Protein AF-A0A5U6ZU43-F1 (afdb_monomer)

InterPro domains:
  IPR059893 Type IV pilus biogenesis protein TfpB [PF27470] (1-179)

pLDDT: mean 73.2, std 11.66, range [44.5, 88.94]

Structure (mmCIF, N/CA/C/O backbone):
data_AF-A0A5U6ZU43-F1
#
_entry.id   AF-A0A5U6ZU43-F1
#
loop_
_atom_site.group_PDB
_atom_site.id
_atom_site.type_symbol
_atom_site.label_atom_id
_atom_site.label_alt_id
_atom_site.label_comp_id
_atom_site.label_asym_id
_atom_site.label_entity_id
_atom_site.label_seq_id
_atom_site.pdbx_PDB_ins_code
_atom_site.Cartn_x
_atom_site.Cartn_y
_atom_site.Cartn_z
_atom_site.occupancy
_atom_site.B_iso_or_equiv
_atom_site.auth_seq_id
_atom_site.auth_comp_id
_atom_site.auth_asym_id
_atom_site.auth_atom_id
_atom_site.pdbx_PDB_model_num
ATOM 1 N N . MET A 1 1 ? -0.401 1.307 31.076 1.00 47.69 1 MET A N 1
ATOM 2 C CA . MET A 1 1 ? 0.388 1.059 29.849 1.00 47.69 1 MET A CA 1
ATOM 3 C C . MET A 1 1 ? 1.679 1.829 30.049 1.00 47.69 1 MET A C 1
ATOM 5 O O . MET A 1 1 ? 1.571 3.022 30.278 1.00 47.69 1 MET A O 1
ATOM 9 N N . SER A 1 2 ? 2.833 1.167 30.152 1.00 51.62 2 SER A N 1
ATOM 10 C CA . SER A 1 2 ? 4.112 1.859 30.380 1.00 51.62 2 SER A CA 1
ATOM 11 C C . SER A 1 2 ? 4.609 2.470 29.072 1.00 51.62 2 SER A C 1
ATOM 13 O O . SER A 1 2 ? 4.453 1.846 28.019 1.00 51.62 2 SER A O 1
ATOM 15 N N . ASP A 1 3 ? 5.198 3.662 29.118 1.00 55.62 3 ASP A N 1
ATOM 16 C CA . ASP A 1 3 ? 5.677 4.373 27.923 1.00 55.62 3 ASP A CA 1
ATOM 17 C C . ASP A 1 3 ? 6.668 3.529 27.098 1.00 55.62 3 ASP A C 1
ATOM 19 O O . ASP A 1 3 ? 6.596 3.500 25.868 1.00 55.62 3 ASP A O 1
ATOM 23 N N . ASP A 1 4 ? 7.469 2.695 27.766 1.00 56.72 4 ASP A N 1
ATOM 24 C CA . ASP A 1 4 ? 8.381 1.730 27.137 1.00 56.72 4 ASP A CA 1
ATOM 25 C C . ASP A 1 4 ? 7.670 0.722 26.220 1.00 56.72 4 ASP A C 1
ATOM 27 O O . ASP A 1 4 ? 8.201 0.318 25.183 1.00 56.72 4 ASP A O 1
ATOM 31 N N . SER A 1 5 ? 6.443 0.314 26.565 1.00 57.34 5 SER A N 1
ATOM 32 C CA . SER A 1 5 ? 5.652 -0.616 25.746 1.00 57.34 5 SER A CA 1
ATOM 33 C C . SER A 1 5 ? 5.109 0.042 24.475 1.00 57.34 5 SER A C 1
ATOM 35 O O . SER A 1 5 ? 4.992 -0.616 23.441 1.00 57.34 5 SER A O 1
ATOM 37 N N . ILE A 1 6 ? 4.828 1.348 24.526 1.00 53.88 6 ILE A N 1
ATOM 38 C CA . ILE A 1 6 ? 4.372 2.131 23.373 1.00 53.88 6 ILE A CA 1
ATOM 39 C C . ILE A 1 6 ? 5.546 2.364 22.418 1.00 53.88 6 ILE A C 1
ATOM 41 O O . ILE A 1 6 ? 5.401 2.139 21.217 1.00 53.88 6 ILE A O 1
ATOM 45 N N . ILE A 1 7 ? 6.718 2.726 22.951 1.00 55.06 7 ILE A N 1
ATOM 46 C CA . ILE A 1 7 ? 7.938 2.964 22.165 1.00 55.06 7 ILE A CA 1
ATOM 47 C C . ILE A 1 7 ? 8.445 1.670 21.507 1.00 55.06 7 ILE A C 1
ATOM 49 O O . ILE A 1 7 ? 8.863 1.671 20.349 1.00 55.06 7 ILE A O 1
ATOM 53 N N . LYS A 1 8 ? 8.371 0.532 22.206 1.00 56.81 8 LYS A N 1
ATOM 54 C CA . LYS A 1 8 ? 8.742 -0.774 21.639 1.00 56.81 8 LYS A CA 1
ATOM 55 C C . LYS A 1 8 ? 7.804 -1.214 20.508 1.00 56.81 8 LYS A C 1
ATOM 57 O O . LYS A 1 8 ? 8.251 -1.809 19.531 1.00 56.81 8 LYS A O 1
ATOM 62 N N . ASN A 1 9 ? 6.512 -0.910 20.618 1.00 65.88 9 ASN A N 1
ATOM 63 C CA . ASN A 1 9 ? 5.545 -1.237 19.572 1.00 65.88 9 ASN A CA 1
ATOM 64 C C . ASN A 1 9 ? 5.666 -0.303 18.358 1.00 65.88 9 ASN A C 1
ATOM 66 O O . ASN A 1 9 ? 5.513 -0.762 17.227 1.00 65.88 9 ASN A O 1
ATOM 70 N N . SER A 1 10 ? 5.975 0.982 18.563 1.00 62.72 10 SER A N 1
ATOM 71 C CA . SER A 1 10 ? 6.189 1.926 17.461 1.00 62.72 10 SER A CA 1
ATOM 72 C C . SER A 1 10 ? 7.480 1.640 16.689 1.00 62.72 10 SER A C 1
ATOM 74 O O . SER A 1 10 ? 7.472 1.705 15.461 1.00 62.72 10 SER A O 1
ATOM 76 N N . SER A 1 11 ? 8.562 1.245 17.367 1.00 67.56 11 SER A N 1
ATOM 77 C CA . SER A 1 11 ? 9.813 0.854 16.703 1.00 67.56 11 SER A CA 1
ATOM 78 C C . SER A 1 11 ? 9.672 -0.443 15.903 1.00 67.56 11 SER A C 1
ATOM 80 O O . SER A 1 11 ? 10.141 -0.515 14.768 1.00 67.56 11 SER A O 1
ATOM 82 N N . MET A 1 12 ? 8.955 -1.440 16.435 1.00 74.75 12 MET A N 1
ATOM 83 C CA . MET A 1 12 ? 8.651 -2.681 15.715 1.00 74.75 12 MET A CA 1
ATOM 84 C C . MET A 1 12 ? 7.800 -2.424 14.461 1.00 74.75 12 MET A C 1
ATOM 86 O O . MET A 1 12 ? 8.063 -3.009 13.410 1.00 74.75 12 MET A O 1
ATOM 90 N N . LEU A 1 13 ? 6.816 -1.522 14.546 1.00 72.81 13 LEU A N 1
ATOM 91 C CA . LEU A 1 13 ? 6.002 -1.110 13.400 1.00 72.81 13 LEU A CA 1
ATOM 92 C C . LEU A 1 13 ? 6.846 -0.396 12.333 1.00 72.81 13 LEU A C 1
ATOM 94 O O . LEU A 1 13 ? 6.693 -0.674 11.147 1.00 72.81 13 LEU A O 1
ATOM 98 N N . LEU A 1 14 ? 7.749 0.498 12.744 1.00 74.06 14 LEU A N 1
ATOM 99 C CA . LEU A 1 14 ? 8.619 1.226 11.821 1.00 74.06 14 LEU A CA 1
ATOM 100 C C . LEU A 1 14 ? 9.588 0.280 11.098 1.00 74.06 14 LEU A C 1
ATOM 102 O O . LEU A 1 14 ? 9.735 0.368 9.881 1.00 74.06 14 LEU A O 1
ATOM 106 N N . ALA A 1 15 ? 10.194 -0.661 11.828 1.00 79.06 15 ALA A N 1
ATOM 107 C CA . ALA A 1 15 ? 11.057 -1.691 11.252 1.00 79.06 15 ALA A CA 1
ATOM 108 C C . ALA A 1 15 ? 10.293 -2.585 10.264 1.00 79.06 15 ALA A C 1
ATOM 110 O O . ALA A 1 15 ? 10.807 -2.914 9.197 1.00 79.06 15 ALA A O 1
ATOM 111 N N . TYR A 1 16 ? 9.046 -2.930 10.587 1.00 81.50 16 TYR A N 1
ATOM 112 C CA . TYR A 1 16 ? 8.184 -3.682 9.686 1.00 81.50 16 TYR A CA 1
ATOM 113 C C . TYR A 1 16 ? 7.828 -2.910 8.415 1.00 81.50 16 TYR A C 1
ATOM 115 O O . TYR A 1 16 ? 7.967 -3.455 7.327 1.00 81.50 16 TYR A O 1
ATOM 123 N N . LEU A 1 17 ? 7.391 -1.652 8.534 1.00 78.00 17 LEU A N 1
ATOM 124 C CA . LEU A 1 17 ? 7.064 -0.815 7.376 1.00 78.00 17 LEU A CA 1
ATOM 125 C C . LEU A 1 17 ? 8.295 -0.597 6.489 1.00 78.00 17 LEU A C 1
ATOM 127 O O . LEU A 1 17 ? 8.183 -0.656 5.267 1.00 78.00 17 LEU A O 1
ATOM 131 N N . GLY A 1 18 ? 9.470 -0.415 7.101 1.00 77.94 18 GLY A N 1
ATOM 132 C CA . GLY A 1 18 ? 10.747 -0.353 6.396 1.00 77.94 18 GLY A CA 1
ATOM 133 C C . GLY A 1 18 ? 11.051 -1.644 5.637 1.00 77.94 18 GLY A C 1
ATOM 134 O O . GLY A 1 18 ? 11.316 -1.592 4.441 1.00 77.94 18 GLY A O 1
ATOM 135 N N . GLY A 1 19 ? 10.951 -2.805 6.293 1.00 78.44 19 GLY A N 1
ATOM 136 C CA . GLY A 1 19 ? 11.179 -4.108 5.661 1.00 78.44 19 GLY A CA 1
ATOM 137 C C . GLY A 1 19 ? 10.174 -4.431 4.552 1.00 78.44 19 GLY A C 1
ATOM 138 O O . GLY A 1 19 ? 10.560 -4.952 3.508 1.00 78.44 19 GLY A O 1
ATOM 139 N N . LEU A 1 20 ? 8.904 -4.071 4.744 1.00 81.56 20 LEU A N 1
ATOM 140 C CA . LEU A 1 20 ? 7.849 -4.248 3.750 1.00 81.56 20 LEU A CA 1
ATOM 141 C C . LEU A 1 20 ? 8.086 -3.353 2.528 1.00 81.56 20 LEU A C 1
ATOM 143 O O . LEU A 1 20 ? 8.006 -3.839 1.407 1.00 81.56 20 LEU A O 1
ATOM 147 N N . GLY A 1 21 ? 8.422 -2.076 2.732 1.00 78.31 21 GLY A N 1
ATOM 148 C CA . GLY A 1 21 ? 8.680 -1.132 1.641 1.00 78.31 21 GLY A CA 1
ATOM 149 C C . GLY A 1 21 ? 9.974 -1.414 0.875 1.00 78.31 21 GLY A C 1
ATOM 150 O O . GLY A 1 21 ? 10.007 -1.315 -0.348 1.00 78.31 21 GLY A O 1
ATOM 151 N N . TRP A 1 22 ? 11.050 -1.790 1.570 1.00 81.38 22 TRP A N 1
ATOM 152 C CA . TRP A 1 22 ? 12.286 -2.199 0.900 1.00 81.38 22 TRP A CA 1
ATOM 153 C C . TRP A 1 22 ? 12.103 -3.509 0.150 1.00 81.38 22 TRP A C 1
ATOM 155 O O . TRP A 1 22 ? 12.457 -3.596 -1.022 1.00 81.38 22 TRP A O 1
ATOM 165 N N . GLY A 1 23 ? 11.533 -4.522 0.799 1.00 82.44 23 GLY A N 1
ATOM 166 C CA . GLY A 1 23 ? 11.339 -5.810 0.155 1.00 82.44 23 GLY A CA 1
ATOM 167 C C . GLY A 1 23 ? 10.418 -5.710 -1.057 1.00 82.44 23 GLY A C 1
ATOM 168 O O . GLY A 1 23 ? 10.767 -6.239 -2.104 1.00 82.44 23 GLY A O 1
ATOM 169 N N . SER A 1 24 ? 9.321 -4.951 -0.994 1.00 81.69 24 SER A N 1
ATOM 170 C CA . SER A 1 24 ? 8.444 -4.758 -2.157 1.00 81.69 24 SER A CA 1
ATOM 171 C C . SER A 1 24 ? 9.184 -4.132 -3.348 1.00 81.69 24 SER A C 1
ATOM 173 O O . SER A 1 24 ? 9.054 -4.619 -4.470 1.00 81.69 24 SER A O 1
ATOM 175 N N . ALA A 1 25 ? 10.046 -3.136 -3.117 1.00 79.81 25 ALA A N 1
ATOM 176 C CA . ALA A 1 25 ? 10.875 -2.542 -4.169 1.00 79.81 25 ALA A CA 1
ATOM 177 C C . ALA A 1 25 ? 11.868 -3.548 -4.785 1.00 79.81 25 ALA A C 1
ATOM 179 O O . ALA A 1 25 ? 12.028 -3.590 -6.006 1.00 79.81 25 ALA A O 1
ATOM 180 N N . TYR A 1 26 ? 12.499 -4.393 -3.962 1.00 82.12 26 TYR A N 1
ATOM 181 C CA . TYR A 1 26 ? 13.391 -5.453 -4.444 1.00 82.12 26 TYR A CA 1
ATOM 182 C C . TYR A 1 26 ? 12.645 -6.512 -5.259 1.00 82.12 26 TYR A C 1
ATOM 184 O O . TYR A 1 26 ? 13.101 -6.881 -6.338 1.00 82.12 26 TYR A O 1
ATOM 192 N N . PHE A 1 27 ? 11.487 -6.971 -4.781 1.00 82.81 27 PHE A N 1
ATOM 193 C CA . PHE A 1 27 ? 10.667 -7.948 -5.496 1.00 82.81 27 PHE A CA 1
ATOM 194 C C . PHE A 1 27 ? 10.126 -7.383 -6.815 1.00 82.81 27 PHE A C 1
ATOM 196 O O . PHE A 1 27 ? 10.102 -8.110 -7.805 1.00 82.81 27 PHE A O 1
ATOM 203 N N . TYR A 1 28 ? 9.781 -6.092 -6.874 1.00 81.31 28 TYR A N 1
ATOM 204 C CA . TYR A 1 28 ? 9.473 -5.413 -8.137 1.00 81.31 28 TYR A CA 1
ATOM 205 C C . TYR A 1 28 ? 10.660 -5.459 -9.105 1.00 81.31 28 TYR A C 1
ATOM 207 O O . TYR A 1 28 ? 10.512 -5.930 -10.230 1.00 81.31 28 TYR A O 1
ATOM 215 N N . GLY A 1 29 ? 11.856 -5.064 -8.654 1.00 77.25 29 GLY A N 1
ATOM 216 C CA . GLY A 1 29 ? 13.073 -5.130 -9.470 1.00 77.25 29 GLY A CA 1
ATOM 217 C C . GLY A 1 29 ? 13.408 -6.549 -9.946 1.00 77.25 29 GLY A C 1
ATOM 218 O O . GLY A 1 29 ? 13.836 -6.735 -11.084 1.00 77.25 29 GLY A O 1
ATOM 219 N N . TRP A 1 30 ? 13.157 -7.567 -9.117 1.00 82.12 30 TRP A N 1
ATOM 220 C CA . TRP A 1 30 ? 13.272 -8.976 -9.508 1.00 82.12 30 TRP A CA 1
ATOM 221 C C . TRP A 1 30 ? 12.241 -9.387 -10.557 1.00 82.12 30 TRP A C 1
ATOM 223 O O . TRP A 1 30 ? 12.587 -10.144 -11.460 1.00 82.12 30 TRP A O 1
ATOM 233 N N . GLY A 1 31 ? 11.012 -8.874 -10.483 1.00 82.31 31 GLY A N 1
ATOM 234 C CA . GLY A 1 31 ? 9.997 -9.088 -11.514 1.00 82.31 31 GLY A CA 1
ATOM 235 C C . GLY A 1 31 ? 10.419 -8.505 -12.866 1.00 82.31 31 GLY A C 1
ATOM 236 O O . GLY A 1 31 ? 10.395 -9.205 -13.876 1.00 82.31 31 GLY A O 1
ATOM 237 N N . VAL A 1 32 ? 10.911 -7.263 -12.864 1.00 76.38 32 VAL A N 1
ATOM 238 C CA . VAL A 1 32 ? 11.428 -6.574 -14.064 1.00 76.38 32 VAL A CA 1
ATOM 239 C C . VAL A 1 32 ? 12.636 -7.314 -14.656 1.00 76.38 32 VAL A C 1
ATOM 241 O O . VAL A 1 32 ? 12.733 -7.523 -15.86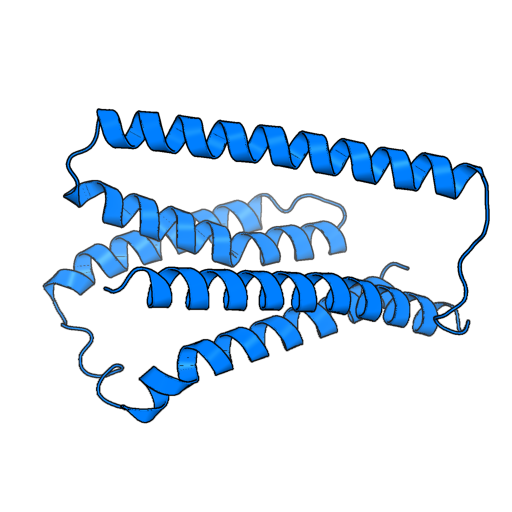5 1.00 76.38 32 VAL A O 1
ATOM 244 N N . SER A 1 33 ? 13.555 -7.755 -13.794 1.00 80.19 33 SER A N 1
ATOM 245 C CA . SER A 1 33 ? 14.726 -8.560 -14.160 1.00 80.19 33 SER A CA 1
ATOM 246 C C . SER A 1 33 ? 14.330 -9.900 -14.787 1.00 80.19 33 SER A C 1
ATOM 248 O O . SER A 1 33 ? 14.884 -10.276 -15.821 1.00 80.19 33 SER A O 1
ATOM 250 N N . ALA A 1 34 ? 13.340 -10.590 -14.213 1.00 82.50 34 ALA A N 1
ATOM 251 C CA . ALA A 1 34 ? 12.802 -11.831 -14.758 1.00 82.50 34 ALA A CA 1
ATOM 252 C C . ALA A 1 34 ? 12.131 -11.626 -16.125 1.00 82.50 34 ALA A C 1
ATOM 254 O O . ALA A 1 34 ? 12.258 -12.490 -16.990 1.00 82.50 34 ALA A O 1
ATOM 255 N N . TYR A 1 35 ? 11.467 -10.485 -16.340 1.00 81.50 35 TYR A N 1
ATOM 256 C CA . TYR A 1 35 ? 10.858 -10.146 -17.626 1.00 81.50 35 TYR A CA 1
ATOM 257 C C . TYR A 1 35 ? 11.898 -9.894 -18.726 1.00 81.50 35 TYR A C 1
ATOM 259 O O . TYR A 1 35 ? 11.815 -10.482 -19.802 1.00 81.50 35 TYR A O 1
ATOM 267 N N . TYR A 1 36 ? 12.893 -9.037 -18.472 1.00 79.38 36 TYR A N 1
ATOM 268 C CA . TYR A 1 36 ? 13.888 -8.672 -19.490 1.00 79.38 36 TYR A CA 1
ATOM 269 C C . TYR A 1 36 ? 15.051 -9.670 -19.625 1.00 79.38 36 TYR A C 1
ATOM 271 O O . TYR A 1 36 ? 15.842 -9.560 -20.559 1.00 79.38 36 TYR A O 1
ATOM 279 N N . GLY A 1 37 ? 15.191 -10.628 -18.703 1.00 81.12 37 GLY A N 1
ATOM 280 C CA . GLY A 1 37 ? 16.274 -11.618 -18.709 1.00 81.12 37 GLY A CA 1
ATOM 281 C C . GLY A 1 37 ? 17.650 -11.061 -18.316 1.00 81.12 37 GLY A C 1
ATOM 282 O O . GLY A 1 37 ? 18.659 -11.751 -18.468 1.00 81.12 37 GLY A O 1
ATOM 283 N N . PHE A 1 38 ? 17.712 -9.828 -17.802 1.00 80.06 38 PHE A N 1
ATOM 284 C CA . PHE A 1 38 ? 18.941 -9.231 -17.274 1.00 80.06 38 PHE A CA 1
ATOM 285 C C . PHE A 1 38 ? 19.098 -9.521 -15.781 1.00 80.06 38 PHE A C 1
ATOM 287 O O . PHE A 1 38 ? 18.093 -9.617 -15.078 1.00 80.06 38 PHE A O 1
ATOM 294 N N . PRO A 1 39 ? 20.329 -9.604 -15.250 1.00 74.31 39 PRO A N 1
ATOM 295 C CA . PRO A 1 39 ? 20.543 -9.734 -13.815 1.00 74.31 39 PRO A CA 1
ATOM 296 C C . PRO A 1 39 ? 19.965 -8.555 -13.024 1.00 74.31 39 PRO A C 1
ATOM 298 O O . PRO A 1 39 ? 20.086 -7.402 -13.433 1.00 74.31 39 PRO A O 1
ATOM 301 N N . TRP A 1 40 ? 19.396 -8.831 -11.851 1.00 65.19 40 TRP A N 1
ATOM 302 C CA . TRP A 1 40 ? 18.663 -7.845 -11.046 1.00 65.19 40 TRP A CA 1
ATOM 303 C C . TRP A 1 40 ? 19.494 -6.661 -10.527 1.00 65.19 40 TRP A C 1
ATOM 305 O O . TRP A 1 40 ? 18.931 -5.658 -10.100 1.00 65.19 40 TRP A O 1
ATOM 315 N N . TRP A 1 41 ? 20.826 -6.764 -10.551 1.00 66.00 41 TRP A N 1
ATOM 316 C CA . TRP A 1 41 ? 21.740 -5.678 -10.178 1.00 66.00 41 TRP A CA 1
ATOM 317 C C . TRP A 1 41 ? 22.002 -4.682 -11.318 1.00 66.00 41 TRP A C 1
ATOM 319 O O . TRP A 1 41 ? 22.798 -3.756 -11.154 1.00 66.00 41 TRP A O 1
ATOM 329 N N . TYR A 1 42 ? 21.387 -4.873 -12.487 1.00 63.91 42 TYR A N 1
ATOM 330 C CA . TYR A 1 42 ? 21.547 -3.973 -13.620 1.00 63.91 42 TYR A CA 1
ATOM 331 C C . TYR A 1 42 ? 20.707 -2.704 -13.422 1.00 63.91 42 TYR A C 1
ATOM 333 O O . TYR A 1 42 ? 19.479 -2.744 -13.431 1.00 63.91 42 TYR A O 1
ATOM 341 N N . VAL A 1 43 ? 21.376 -1.563 -13.252 1.00 60.94 43 VAL A N 1
ATOM 342 C CA . VAL A 1 43 ? 20.742 -0.244 -13.123 1.00 60.94 43 VAL A CA 1
ATOM 343 C C . VAL A 1 43 ? 21.019 0.544 -14.400 1.00 60.94 43 VAL A C 1
ATOM 345 O O . VAL A 1 43 ? 22.177 0.766 -14.750 1.00 60.94 43 VAL A O 1
ATOM 348 N N . GLY A 1 44 ? 19.970 0.974 -15.104 1.00 59.84 44 GLY A N 1
ATOM 349 C CA . GLY A 1 44 ? 20.107 1.828 -16.285 1.00 59.84 44 GLY A CA 1
ATOM 350 C C . GLY A 1 44 ? 20.661 3.203 -15.906 1.00 59.84 44 GLY A C 1
ATOM 351 O O . GLY A 1 44 ? 19.953 4.023 -15.320 1.00 59.84 44 GLY A O 1
ATOM 352 N N . VAL A 1 45 ? 21.928 3.466 -16.231 1.00 55.56 45 VAL A N 1
ATOM 353 C CA . VAL A 1 45 ? 22.593 4.736 -15.914 1.00 55.56 45 VAL A CA 1
ATOM 354 C C . VAL A 1 45 ? 22.342 5.737 -17.043 1.00 55.56 45 VAL A C 1
ATOM 356 O O . VAL A 1 45 ? 22.930 5.633 -18.115 1.00 55.56 45 VAL A O 1
ATOM 359 N N . GLY A 1 46 ? 21.462 6.709 -16.793 1.00 60.72 46 GLY A N 1
ATOM 360 C CA . GLY A 1 46 ? 21.179 7.834 -17.687 1.00 60.72 46 GLY A CA 1
ATOM 361 C C . GLY A 1 46 ? 20.965 9.121 -16.876 1.00 60.72 46 GLY A C 1
ATOM 362 O O . GLY A 1 46 ? 20.300 9.069 -15.837 1.00 60.72 46 GLY A O 1
ATOM 363 N N . PRO A 1 47 ? 21.538 10.274 -17.271 1.00 57.88 47 PRO A N 1
ATOM 364 C CA . PRO A 1 47 ? 21.375 11.537 -16.539 1.00 57.88 47 PRO A CA 1
ATOM 365 C C . PRO A 1 47 ? 19.908 12.009 -16.468 1.00 57.88 47 PRO A C 1
ATOM 367 O O . PRO A 1 47 ? 19.498 12.644 -15.496 1.00 57.88 47 PRO A O 1
ATOM 370 N N . ASP A 1 48 ? 19.097 11.632 -17.453 1.00 64.62 48 ASP A N 1
ATOM 371 C CA . ASP A 1 48 ? 17.645 11.807 -17.510 1.00 64.62 48 ASP A CA 1
ATOM 372 C C . ASP A 1 48 ? 16.896 10.982 -16.445 1.00 64.62 48 ASP A C 1
ATOM 374 O O . ASP A 1 48 ? 15.946 11.476 -15.829 1.00 64.62 48 ASP A O 1
ATOM 378 N N . ASN A 1 49 ? 17.366 9.767 -16.147 1.00 66.38 49 ASN A N 1
ATOM 379 C CA . ASN A 1 49 ? 16.796 8.920 -15.094 1.00 66.38 49 ASN A CA 1
ATOM 380 C C . ASN A 1 49 ? 17.069 9.476 -13.686 1.00 66.38 49 ASN A C 1
ATOM 382 O O . ASN A 1 49 ? 16.219 9.361 -12.797 1.00 66.38 49 ASN A O 1
ATOM 386 N N . ILE A 1 50 ? 18.215 10.135 -13.477 1.00 68.62 50 ILE A N 1
ATOM 387 C CA . ILE A 1 50 ? 18.566 10.770 -12.193 1.00 68.62 50 ILE A CA 1
ATOM 388 C C . ILE A 1 50 ? 17.640 11.960 -11.912 1.00 68.62 50 ILE A C 1
ATOM 390 O O . ILE A 1 50 ? 17.071 12.067 -10.827 1.00 68.62 50 ILE A O 1
ATOM 394 N N . ALA A 1 51 ? 17.427 12.833 -12.899 1.00 69.56 51 ALA A N 1
ATOM 395 C CA . ALA A 1 51 ? 16.523 13.972 -12.744 1.00 69.56 51 ALA A CA 1
ATOM 396 C C . ALA A 1 51 ? 15.066 13.533 -12.502 1.00 69.56 51 ALA A C 1
ATOM 398 O O . ALA A 1 51 ? 14.386 14.087 -11.636 1.00 69.56 51 ALA A O 1
ATOM 399 N N . ARG A 1 52 ? 14.592 12.503 -13.221 1.00 71.00 52 ARG A N 1
ATOM 400 C CA . ARG A 1 52 ? 13.226 11.972 -13.078 1.00 71.00 52 ARG A CA 1
ATOM 401 C C . ARG A 1 52 ? 12.995 11.324 -11.709 1.00 71.00 52 ARG A C 1
ATOM 403 O O . ARG A 1 52 ? 11.993 11.608 -11.058 1.00 71.00 52 ARG A O 1
ATOM 410 N N . SER A 1 53 ? 13.929 10.493 -11.248 1.00 72.06 53 SER A N 1
ATOM 411 C CA . SER A 1 53 ? 13.855 9.853 -9.925 1.00 72.06 53 SER A CA 1
ATOM 412 C C . SER A 1 53 ? 13.911 10.866 -8.779 1.00 72.06 53 SER A C 1
ATOM 414 O O . SER A 1 53 ? 13.128 10.761 -7.834 1.00 72.06 53 SER A O 1
ATOM 416 N N . LEU A 1 54 ? 14.755 11.898 -8.891 1.00 75.94 54 LEU A N 1
ATOM 417 C CA . LEU A 1 54 ? 14.804 12.992 -7.922 1.00 75.94 54 LEU A CA 1
ATOM 418 C C . LEU A 1 54 ? 13.481 13.768 -7.877 1.00 75.94 54 LEU A C 1
ATOM 420 O O . LEU A 1 54 ? 12.975 14.058 -6.793 1.00 75.94 54 LEU A O 1
ATOM 424 N N . PHE A 1 55 ? 12.894 14.064 -9.040 1.00 76.25 55 PHE A N 1
ATOM 425 C CA . PHE A 1 55 ? 11.595 14.728 -9.117 1.00 76.25 55 PHE A CA 1
ATOM 426 C C . PHE A 1 55 ? 10.501 13.900 -8.430 1.00 76.25 55 PHE A C 1
ATOM 428 O O . PHE A 1 55 ? 9.789 14.427 -7.577 1.00 76.25 55 PHE A O 1
ATOM 435 N N . HIS A 1 56 ? 10.428 12.592 -8.706 1.00 77.62 56 HIS A N 1
ATOM 436 C CA . HIS A 1 56 ? 9.485 11.699 -8.029 1.00 77.62 56 HIS A CA 1
ATOM 437 C C . HIS A 1 56 ? 9.686 11.672 -6.510 1.00 77.62 56 HIS A C 1
ATOM 439 O O . HIS A 1 56 ? 8.705 11.743 -5.769 1.00 77.62 56 HIS A O 1
ATOM 445 N N . ALA A 1 57 ? 10.932 11.625 -6.031 1.00 75.12 57 ALA A N 1
ATOM 446 C CA . ALA A 1 57 ? 11.227 11.639 -4.600 1.00 75.12 57 ALA A CA 1
ATOM 447 C C . ALA A 1 57 ? 10.756 12.940 -3.926 1.00 75.12 57 ALA A C 1
ATOM 449 O O . ALA A 1 57 ? 10.101 12.896 -2.884 1.00 75.12 57 ALA A O 1
ATOM 450 N N . ILE A 1 58 ? 11.033 14.096 -4.539 1.00 81.38 58 ILE A N 1
ATOM 451 C CA . ILE A 1 58 ? 10.613 15.404 -4.016 1.00 81.38 58 ILE A CA 1
ATOM 452 C C . ILE A 1 58 ? 9.086 15.526 -4.022 1.00 81.38 58 ILE A C 1
ATOM 454 O O . ILE A 1 58 ? 8.504 15.943 -3.019 1.00 81.38 58 ILE A O 1
ATOM 458 N N . SER A 1 59 ? 8.421 15.129 -5.112 1.00 78.06 59 SER A N 1
ATOM 459 C CA . SER A 1 59 ? 6.957 15.138 -5.193 1.00 78.06 59 SER A CA 1
ATOM 460 C C . SER A 1 59 ? 6.323 14.251 -4.120 1.00 78.06 59 SER A C 1
ATOM 462 O O . SER A 1 59 ? 5.386 14.685 -3.453 1.00 78.06 59 SER A O 1
ATOM 464 N N . LEU A 1 60 ? 6.855 13.044 -3.896 1.00 78.19 60 LEU A N 1
ATOM 465 C CA . LEU A 1 60 ? 6.368 12.146 -2.846 1.00 78.19 60 LEU A CA 1
ATOM 466 C C . LEU A 1 60 ? 6.548 12.743 -1.448 1.00 78.19 60 LEU A C 1
ATOM 468 O O . LEU A 1 60 ? 5.621 12.680 -0.642 1.00 78.19 60 LEU A O 1
ATOM 472 N N . MET A 1 61 ? 7.689 13.379 -1.162 1.00 77.62 61 MET A N 1
ATOM 473 C CA . MET A 1 61 ? 7.884 14.046 0.130 1.00 77.62 61 MET A CA 1
ATOM 474 C C . MET A 1 61 ? 6.923 15.215 0.332 1.00 77.62 61 MET A C 1
ATOM 476 O O . MET A 1 61 ? 6.364 15.358 1.419 1.00 77.62 61 MET A O 1
ATOM 480 N N . ALA A 1 62 ? 6.665 16.010 -0.708 1.00 83.38 62 ALA A N 1
ATOM 481 C CA . ALA A 1 62 ? 5.681 17.086 -0.638 1.00 83.38 62 ALA A CA 1
ATOM 482 C C . ALA A 1 62 ? 4.270 16.544 -0.352 1.00 83.38 62 ALA A C 1
ATOM 484 O O . ALA A 1 62 ? 3.581 17.055 0.533 1.00 83.38 62 ALA A O 1
ATOM 485 N N . ILE A 1 63 ? 3.865 15.467 -1.036 1.00 84.88 63 ILE A N 1
ATOM 486 C CA . ILE A 1 63 ? 2.577 14.800 -0.803 1.00 84.88 63 ILE A CA 1
ATOM 487 C C . ILE A 1 63 ? 2.489 14.285 0.637 1.00 84.88 63 ILE A C 1
ATOM 489 O O . ILE A 1 63 ? 1.475 14.515 1.295 1.00 84.88 63 ILE A O 1
ATOM 493 N N . PHE A 1 64 ? 3.540 13.643 1.158 1.00 76.75 64 PHE A N 1
ATOM 494 C CA . PHE A 1 64 ? 3.546 13.156 2.538 1.00 76.75 64 PHE A CA 1
ATOM 495 C C . PHE A 1 64 ? 3.409 14.282 3.560 1.00 76.75 64 PHE A C 1
ATOM 497 O O . PHE A 1 64 ? 2.622 14.146 4.495 1.00 76.75 64 PHE A O 1
ATOM 504 N N . ILE A 1 65 ? 4.113 15.402 3.376 1.00 80.81 65 ILE A N 1
ATOM 505 C CA . ILE A 1 65 ? 4.019 16.562 4.274 1.00 80.81 65 ILE A CA 1
ATOM 506 C C . ILE A 1 65 ? 2.597 17.133 4.269 1.00 80.81 65 ILE A C 1
ATOM 508 O O . ILE A 1 65 ? 2.031 17.389 5.333 1.00 80.81 65 ILE A O 1
ATOM 512 N N . ILE A 1 66 ? 1.997 17.291 3.085 1.00 85.88 66 ILE A N 1
ATOM 513 C CA . ILE A 1 66 ? 0.635 17.817 2.943 1.00 85.88 66 ILE A CA 1
ATOM 514 C C . ILE A 1 66 ? -0.377 16.857 3.577 1.00 85.88 66 ILE A C 1
ATOM 516 O O . ILE A 1 66 ? -1.189 17.278 4.399 1.00 85.88 66 ILE A O 1
ATOM 520 N N . ALA A 1 67 ? -0.313 15.566 3.246 1.00 77.50 67 ALA A N 1
ATOM 521 C CA . ALA A 1 67 ? -1.222 14.556 3.781 1.00 77.50 67 ALA A CA 1
ATOM 522 C C . ALA A 1 67 ? -1.110 14.435 5.310 1.00 77.50 67 ALA A C 1
ATOM 524 O O . ALA A 1 67 ? -2.125 14.356 6.004 1.00 77.50 67 ALA A O 1
ATOM 525 N N . TRP A 1 68 ? 0.111 14.485 5.847 1.00 82.12 68 TRP A N 1
ATOM 526 C CA . TRP A 1 68 ? 0.360 14.486 7.286 1.00 82.12 68 TRP A CA 1
ATOM 527 C C . TRP A 1 68 ? -0.214 15.735 7.965 1.00 82.12 68 TRP A C 1
ATOM 529 O O . TRP A 1 68 ? -0.921 15.620 8.970 1.00 82.12 68 TRP A O 1
ATOM 539 N N . GLY A 1 69 ? 0.005 16.919 7.382 1.00 78.56 69 GLY A N 1
ATOM 540 C CA . GLY A 1 69 ? -0.555 18.178 7.873 1.00 78.56 69 GLY A CA 1
ATOM 541 C C . GLY A 1 69 ? -2.087 18.174 7.892 1.00 78.56 69 GLY A C 1
ATOM 542 O O . GLY A 1 69 ? -2.695 18.536 8.900 1.00 78.56 69 GLY A O 1
ATOM 543 N N . VAL A 1 70 ? -2.719 17.685 6.820 1.00 82.81 70 VAL A N 1
ATOM 544 C CA . VAL A 1 70 ? -4.180 17.516 6.739 1.00 82.81 70 VAL A CA 1
ATOM 545 C C . VAL A 1 70 ? -4.678 16.533 7.801 1.00 82.81 70 VAL A C 1
ATOM 547 O O . VAL A 1 70 ? -5.667 16.816 8.476 1.00 82.81 70 VAL A O 1
ATOM 550 N N . GLY A 1 71 ? -3.981 15.412 8.008 1.00 76.88 71 GLY A N 1
ATOM 551 C CA . GLY A 1 71 ? -4.325 14.427 9.035 1.00 76.88 71 GLY A CA 1
ATOM 552 C C . GLY A 1 71 ? -4.309 15.007 10.452 1.00 76.88 71 GLY A C 1
ATOM 553 O O . GLY A 1 71 ? -5.241 14.784 11.227 1.00 76.88 71 GLY A O 1
ATOM 554 N N . ILE A 1 72 ? -3.293 15.811 10.780 1.00 75.69 72 ILE A N 1
ATOM 555 C CA . ILE A 1 72 ? -3.197 16.508 12.071 1.00 75.69 72 ILE A CA 1
ATOM 556 C C . ILE A 1 72 ? -4.318 17.537 12.230 1.00 75.69 72 ILE A C 1
ATOM 558 O O . ILE A 1 72 ? -4.958 17.600 13.282 1.00 75.69 72 ILE A O 1
ATOM 562 N N . LEU A 1 73 ? -4.586 18.324 11.188 1.00 79.88 73 LEU A N 1
ATOM 563 C CA . LEU A 1 73 ? -5.640 19.334 11.216 1.00 79.88 73 LEU A CA 1
ATOM 564 C C . LEU A 1 73 ? -7.020 18.694 11.437 1.00 79.88 73 LEU A C 1
ATOM 566 O O . LEU A 1 73 ? -7.790 19.147 12.286 1.00 79.88 73 LEU A O 1
ATOM 570 N N . LEU A 1 74 ? -7.304 17.592 10.736 1.00 76.00 74 LEU A N 1
ATOM 571 C CA . LEU A 1 74 ? -8.517 16.795 10.924 1.00 76.00 74 LEU A CA 1
ATOM 572 C C . LEU A 1 74 ? -8.613 16.229 12.344 1.00 76.00 74 LEU A C 1
ATOM 574 O O . LEU A 1 74 ? -9.685 16.277 12.949 1.00 76.00 74 LEU A O 1
ATOM 578 N N . PHE A 1 75 ? -7.505 15.742 12.906 1.00 72.25 75 PHE A N 1
ATOM 579 C CA . PHE A 1 75 ? -7.477 15.247 14.280 1.00 72.25 7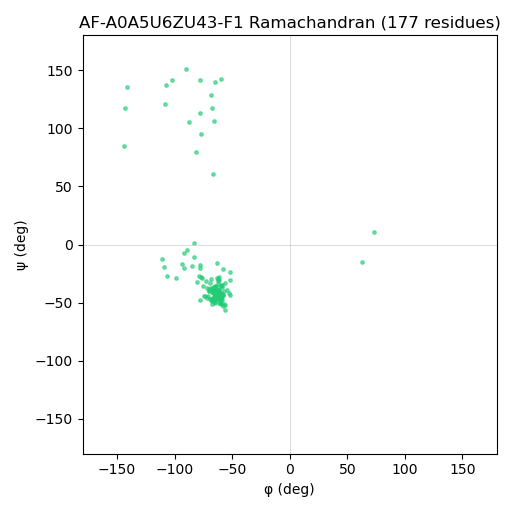5 PHE A CA 1
ATOM 580 C C . PHE A 1 75 ? -7.856 16.339 15.290 1.00 72.25 75 PHE A C 1
ATOM 582 O O . PHE A 1 75 ? -8.690 16.098 16.167 1.00 72.25 75 PHE A O 1
ATOM 589 N N . PHE A 1 76 ? -7.314 17.552 15.149 1.00 74.12 76 PHE A N 1
ATOM 590 C CA . PHE A 1 76 ? -7.671 18.677 16.016 1.00 74.12 76 PHE A CA 1
ATOM 591 C C . PHE A 1 76 ? -9.135 19.110 15.850 1.00 74.12 76 PHE A C 1
ATOM 593 O O . PHE A 1 76 ? -9.828 19.296 16.852 1.00 74.12 76 PHE A O 1
ATOM 600 N N . LEU A 1 77 ? -9.634 19.191 14.611 1.00 72.12 77 LEU A N 1
ATOM 601 C CA . LEU A 1 77 ? -11.028 19.542 14.305 1.00 72.12 77 LEU A CA 1
ATOM 602 C C . LEU A 1 77 ? -12.033 18.554 14.912 1.00 72.12 77 LEU A C 1
ATOM 604 O O . LEU A 1 77 ? -13.027 18.963 15.516 1.00 72.12 77 LEU A O 1
ATOM 608 N N . VAL A 1 78 ? -11.774 17.251 14.777 1.00 66.81 78 VAL A N 1
ATOM 609 C CA . VAL A 1 78 ? -12.648 16.198 15.318 1.00 66.81 78 VAL A CA 1
ATOM 610 C C . VAL A 1 78 ? -12.578 16.164 16.845 1.00 66.81 78 VAL A C 1
ATOM 612 O O . VAL A 1 78 ? -13.613 16.043 17.503 1.00 66.81 78 VAL A O 1
ATOM 615 N N . LYS A 1 79 ? -11.382 16.341 17.424 1.00 66.12 79 LYS A N 1
ATOM 616 C CA . LYS A 1 79 ? -11.181 16.384 18.881 1.00 66.12 79 LYS A CA 1
ATOM 617 C C . LYS A 1 79 ? -11.915 17.557 19.540 1.00 66.12 79 LYS A C 1
ATOM 619 O O . LYS A 1 79 ? -12.352 17.422 20.677 1.00 66.12 79 LYS A O 1
ATOM 624 N N . GLN A 1 80 ? -12.074 18.682 18.841 1.00 62.44 80 GLN A N 1
ATOM 625 C CA . GLN A 1 80 ? -12.761 19.863 19.369 1.00 62.44 80 GLN A CA 1
ATOM 626 C C . GLN A 1 80 ? -14.299 19.744 19.339 1.00 62.44 80 GLN A C 1
ATOM 628 O O . GLN A 1 80 ? -14.964 20.372 20.159 1.00 62.44 80 GLN A O 1
ATOM 633 N N . LYS A 1 81 ? -14.879 18.961 18.412 1.00 59.03 81 LYS A N 1
ATOM 634 C CA . LYS A 1 81 ? -16.336 18.945 18.159 1.00 59.03 81 LYS A CA 1
ATOM 635 C C . LYS A 1 81 ? -17.086 17.685 18.608 1.00 59.03 81 LYS A C 1
ATOM 637 O O . LYS A 1 81 ? -18.305 17.750 18.749 1.00 59.03 81 LYS A O 1
ATOM 642 N N . ALA A 1 82 ? -16.423 16.548 18.823 1.00 56.69 82 ALA A N 1
ATOM 643 C CA . ALA A 1 82 ? -17.108 15.271 19.052 1.00 56.69 82 ALA A CA 1
ATOM 644 C C . ALA A 1 82 ? -17.032 14.781 20.510 1.00 56.69 82 ALA A C 1
ATOM 646 O O . ALA A 1 82 ? -15.964 14.773 21.124 1.00 56.69 82 ALA A O 1
ATOM 647 N N . ARG A 1 83 ? -18.152 14.270 21.055 1.00 57.91 83 ARG A N 1
ATOM 648 C CA . ARG A 1 83 ? -18.107 13.416 22.257 1.00 57.91 83 ARG A CA 1
ATOM 649 C C . ARG A 1 83 ? -17.355 12.125 21.911 1.00 57.91 83 ARG A C 1
ATOM 651 O O . ARG A 1 83 ? -17.578 11.528 20.860 1.00 57.91 83 ARG A O 1
ATOM 658 N N . ILE A 1 84 ? -16.516 11.657 22.835 1.00 58.41 84 ILE A N 1
ATOM 659 C CA . ILE A 1 84 ? -15.564 10.535 22.677 1.00 58.41 84 ILE A CA 1
ATOM 660 C C . ILE A 1 84 ? -16.211 9.233 22.140 1.00 58.41 84 ILE A C 1
ATOM 662 O O . ILE A 1 84 ? -15.533 8.415 21.521 1.00 58.41 84 ILE A O 1
ATOM 666 N N . HIS A 1 85 ? -17.522 9.043 22.320 1.00 54.00 85 HIS A N 1
ATOM 667 C CA . HIS A 1 85 ? -18.227 7.816 21.939 1.00 54.00 85 HIS A CA 1
ATOM 668 C C . HIS A 1 85 ? -18.508 7.674 20.423 1.00 54.00 85 HIS A C 1
ATOM 670 O O . HIS A 1 85 ? -18.553 6.547 19.927 1.00 54.00 85 HIS A O 1
ATOM 676 N N . ASP A 1 86 ? -18.646 8.772 19.666 1.00 57.78 86 ASP A N 1
ATOM 677 C CA . ASP A 1 86 ? -18.871 8.723 18.203 1.00 57.78 86 ASP A CA 1
ATOM 678 C C . ASP A 1 86 ? -17.561 8.609 17.401 1.00 57.78 86 ASP A C 1
ATOM 680 O O . ASP A 1 86 ? -17.544 8.118 16.270 1.00 57.78 86 ASP A O 1
ATOM 684 N N . LEU A 1 87 ? -16.429 8.952 18.024 1.00 65.94 87 LEU A N 1
ATOM 685 C CA . LEU A 1 87 ? -15.086 8.805 17.452 1.00 65.94 87 LEU A CA 1
ATOM 686 C C . LEU A 1 87 ? -14.705 7.343 17.184 1.00 65.94 87 LEU A C 1
ATOM 688 O O . LEU A 1 87 ? -13.924 7.074 16.276 1.00 65.94 87 LEU A O 1
ATOM 692 N N . SER A 1 88 ? -15.253 6.392 17.950 1.00 68.94 88 SER A N 1
ATOM 693 C CA . SER A 1 88 ? -14.954 4.965 17.774 1.00 68.94 88 SER A CA 1
ATOM 694 C C . SER A 1 88 ? -15.442 4.438 16.420 1.00 68.94 88 SER A C 1
ATOM 696 O O . SER A 1 88 ? -14.711 3.717 15.743 1.00 68.94 88 SER A O 1
ATOM 698 N N . PHE A 1 89 ? -16.642 4.854 15.994 1.00 71.56 89 PHE A N 1
ATOM 699 C CA . PHE A 1 89 ? -17.208 4.486 14.695 1.00 71.56 89 PHE A CA 1
ATOM 700 C C . PHE A 1 89 ? -16.394 5.085 13.548 1.00 71.56 89 PHE A C 1
ATOM 702 O O . PHE A 1 89 ? -15.985 4.361 12.645 1.00 71.56 89 PHE A O 1
ATOM 709 N N . LEU A 1 90 ? -16.101 6.388 13.618 1.00 74.38 90 LEU A N 1
ATOM 710 C CA . LEU A 1 90 ? -15.323 7.076 12.588 1.00 74.38 90 LEU A CA 1
ATOM 711 C C . LEU A 1 90 ? -13.902 6.507 12.474 1.00 74.38 90 LEU A C 1
ATOM 713 O O . LEU A 1 90 ? -13.406 6.307 11.371 1.00 74.38 90 LEU A O 1
ATOM 717 N N . ARG A 1 91 ? -13.268 6.177 13.605 1.00 76.94 91 ARG A N 1
ATOM 718 C CA . ARG A 1 91 ? -11.955 5.523 13.628 1.00 76.94 91 ARG A CA 1
ATOM 719 C C . ARG A 1 91 ? -11.993 4.142 12.979 1.00 76.94 91 ARG A C 1
ATOM 721 O O . ARG A 1 91 ? -11.088 3.819 12.220 1.00 76.94 91 ARG A O 1
ATOM 728 N N . LEU A 1 92 ? -13.007 3.332 13.286 1.00 78.44 92 LEU A N 1
ATOM 729 C CA . LEU A 1 92 ? -13.156 1.995 12.711 1.00 78.44 92 LEU A CA 1
ATOM 730 C C . LEU A 1 92 ? -13.397 2.066 11.198 1.00 78.44 92 LEU A C 1
ATOM 732 O O . LEU A 1 92 ? -12.754 1.340 10.447 1.00 78.44 92 LEU A O 1
ATOM 736 N N . PHE A 1 93 ? -14.255 2.987 10.761 1.00 81.31 93 PHE A N 1
ATOM 737 C CA . PHE A 1 93 ? -14.518 3.245 9.350 1.00 81.31 93 PHE A CA 1
ATOM 738 C C . PHE A 1 93 ? -13.259 3.676 8.605 1.00 81.31 93 PHE A C 1
ATOM 740 O O . PHE A 1 93 ? -12.907 3.070 7.597 1.00 81.31 93 PHE A O 1
ATOM 747 N N . LEU A 1 94 ? -12.536 4.666 9.134 1.00 80.12 94 LEU A N 1
ATOM 748 C CA . LEU A 1 94 ? -11.297 5.142 8.527 1.00 80.12 94 LEU A CA 1
ATOM 749 C C . LEU A 1 94 ? -10.235 4.033 8.469 1.00 80.12 94 LEU A C 1
ATOM 751 O O . LEU A 1 94 ? -9.543 3.903 7.466 1.00 80.12 94 LEU A O 1
ATOM 755 N N . ALA A 1 95 ? -10.130 3.211 9.518 1.00 79.19 95 ALA A N 1
ATOM 756 C CA . ALA A 1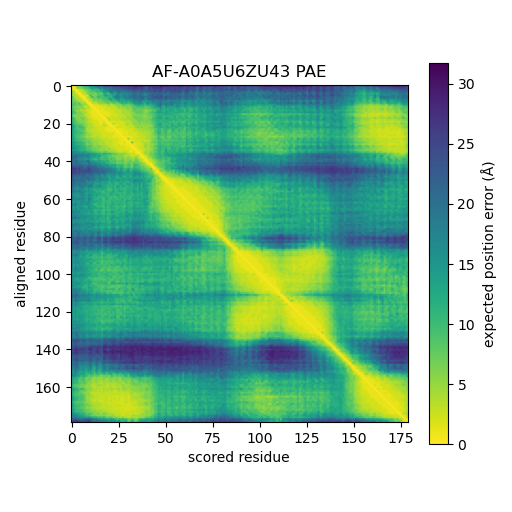 95 ? -9.207 2.080 9.553 1.00 79.19 95 ALA A CA 1
ATOM 757 C C . ALA A 1 95 ? -9.574 0.996 8.528 1.00 79.19 95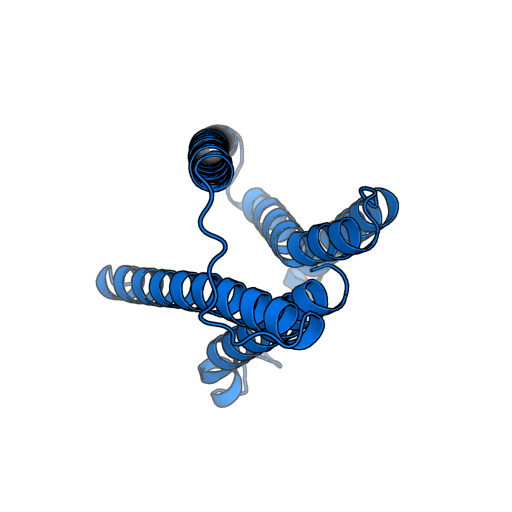 ALA A C 1
ATOM 759 O O . ALA A 1 95 ? -8.687 0.471 7.862 1.00 79.19 95 ALA A O 1
ATOM 760 N N . ALA A 1 96 ? -10.864 0.685 8.368 1.00 81.69 96 ALA A N 1
ATOM 761 C CA . ALA A 1 96 ? -11.334 -0.261 7.360 1.00 81.69 96 ALA A CA 1
ATOM 762 C C . ALA A 1 96 ? -11.069 0.258 5.940 1.00 81.69 96 ALA A C 1
ATOM 764 O O . ALA A 1 96 ? -10.538 -0.471 5.110 1.00 81.69 96 ALA A O 1
ATOM 765 N N . VAL A 1 97 ? -11.358 1.535 5.6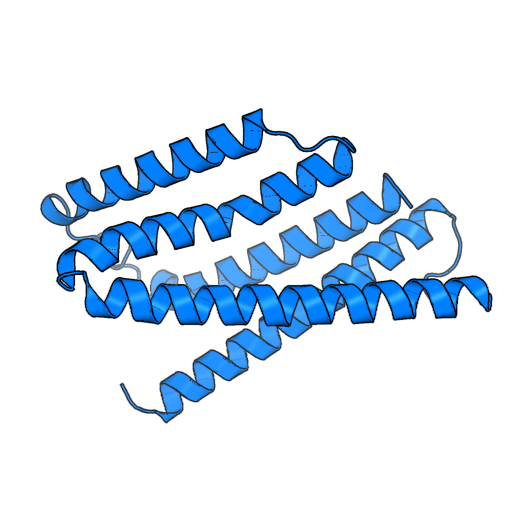72 1.00 82.88 97 VAL A N 1
ATOM 766 C CA . VAL A 1 97 ? -11.036 2.167 4.384 1.00 82.88 97 VAL A CA 1
ATOM 767 C C . VAL A 1 97 ? -9.530 2.107 4.114 1.00 82.88 97 VAL A C 1
ATOM 769 O O . VAL A 1 97 ? -9.123 1.659 3.047 1.00 82.88 97 VAL A O 1
ATOM 772 N N . LEU A 1 98 ? -8.697 2.474 5.091 1.00 81.56 98 LEU A N 1
ATOM 773 C CA . LEU A 1 98 ? -7.238 2.423 4.963 1.00 81.56 98 LEU A CA 1
ATOM 774 C C . LEU A 1 98 ? -6.722 1.005 4.680 1.00 81.56 98 LEU A C 1
ATOM 776 O O . LEU A 1 98 ? -5.772 0.843 3.924 1.00 81.56 98 LEU A O 1
ATOM 780 N N . PHE A 1 99 ? -7.356 -0.012 5.263 1.00 80.88 99 PHE A N 1
ATOM 781 C CA . PHE A 1 99 ? -7.000 -1.413 5.055 1.00 80.88 99 PHE A CA 1
ATOM 782 C C . PHE A 1 99 ? -7.270 -1.889 3.621 1.00 80.88 99 PHE A C 1
ATOM 784 O O . PHE A 1 99 ? -6.482 -2.655 3.076 1.00 80.88 99 PHE A O 1
ATOM 791 N N . PHE A 1 100 ? -8.362 -1.432 3.002 1.00 81.19 100 PHE A N 1
ATOM 792 C CA . PHE A 1 100 ? -8.764 -1.861 1.657 1.00 81.19 100 PHE A CA 1
ATOM 793 C C . PHE A 1 100 ? -8.257 -0.945 0.530 1.00 81.19 100 PHE A C 1
ATOM 795 O O . PHE A 1 100 ? -8.233 -1.361 -0.625 1.00 81.19 100 PHE A O 1
ATOM 802 N N . ILE A 1 101 ? -7.818 0.281 0.838 1.00 83.00 101 ILE A N 1
ATOM 803 C CA . ILE A 1 101 ? -7.246 1.223 -0.141 1.00 83.00 101 ILE A CA 1
ATOM 804 C C . ILE A 1 101 ? -6.104 0.625 -0.982 1.00 83.00 101 ILE A C 1
ATOM 806 O O . ILE A 1 101 ? -6.130 0.847 -2.194 1.00 83.00 101 ILE A O 1
ATOM 810 N N . PRO A 1 102 ? -5.134 -0.127 -0.414 1.00 79.94 102 PRO A N 1
ATOM 811 C CA . PRO A 1 102 ? -4.060 -0.729 -1.198 1.00 79.94 102 PRO A CA 1
ATOM 812 C C . PRO A 1 102 ? -4.588 -1.552 -2.372 1.00 79.94 102 PRO A C 1
ATOM 814 O O . PRO A 1 102 ? -4.122 -1.367 -3.485 1.00 79.94 102 PRO A O 1
ATOM 817 N N . ILE A 1 103 ? -5.655 -2.328 -2.170 1.00 80.88 103 ILE A N 1
ATOM 818 C CA . ILE A 1 103 ? -6.271 -3.153 -3.218 1.00 80.88 103 ILE A CA 1
ATOM 819 C C . ILE A 1 103 ? -6.792 -2.282 -4.375 1.00 80.88 103 ILE A C 1
ATOM 821 O O . ILE A 1 103 ? -6.571 -2.605 -5.538 1.00 80.88 103 ILE A O 1
ATOM 825 N N . VAL A 1 104 ? -7.442 -1.145 -4.089 1.00 82.69 104 VAL A N 1
ATOM 826 C CA . VAL A 1 104 ? -7.911 -0.218 -5.144 1.00 82.69 104 VAL A CA 1
ATOM 827 C C . VAL A 1 104 ? -6.743 0.315 -5.955 1.00 82.69 104 VAL A C 1
ATOM 829 O O . VAL A 1 104 ? -6.820 0.363 -7.182 1.00 82.69 104 VAL A O 1
ATOM 832 N N . ILE A 1 105 ? -5.681 0.741 -5.268 1.00 82.31 105 ILE A N 1
ATOM 833 C CA . ILE A 1 105 ? -4.492 1.311 -5.902 1.00 82.31 105 ILE A CA 1
ATOM 834 C C . ILE A 1 105 ? -3.828 0.252 -6.782 1.00 82.31 105 ILE A C 1
ATOM 836 O O . ILE A 1 105 ? -3.532 0.527 -7.939 1.00 82.31 105 ILE A O 1
ATOM 840 N N . GLU A 1 106 ? -3.661 -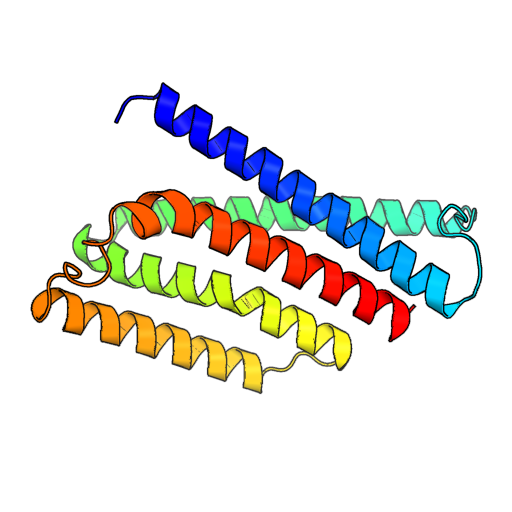0.958 -6.259 1.00 78.31 106 GLU A N 1
ATOM 841 C CA . GLU A 1 106 ? -3.054 -2.098 -6.942 1.00 78.31 106 GLU A CA 1
ATOM 842 C C . GLU A 1 106 ? -3.793 -2.454 -8.235 1.00 78.31 106 GLU A C 1
ATOM 844 O O . GLU A 1 106 ? -3.185 -2.474 -9.307 1.00 78.31 106 GLU A O 1
ATOM 849 N N . PHE A 1 107 ? -5.113 -2.651 -8.168 1.00 79.38 107 PHE A N 1
ATOM 850 C CA . PHE A 1 107 ? -5.908 -2.939 -9.361 1.00 79.38 107 PHE A CA 1
ATOM 851 C C . PHE A 1 107 ? -5.941 -1.760 -10.335 1.00 79.38 107 PHE A C 1
ATOM 853 O O . PHE A 1 107 ? -5.821 -1.976 -11.537 1.00 79.38 107 PHE A O 1
ATOM 860 N N . SER A 1 108 ? -6.020 -0.521 -9.839 1.00 82.75 108 SER A N 1
ATOM 861 C CA . SER A 1 108 ? -5.983 0.671 -10.699 1.00 82.75 108 SER A CA 1
ATOM 862 C C . SER A 1 108 ? -4.663 0.786 -11.469 1.00 82.75 108 SER A C 1
ATOM 864 O O . SER A 1 108 ? -4.658 1.218 -12.618 1.00 82.75 108 SER A O 1
ATOM 866 N N . LEU A 1 109 ? -3.547 0.364 -10.868 1.00 80.12 109 LEU A N 1
ATOM 867 C CA . LEU A 1 109 ? -2.223 0.367 -11.497 1.00 80.12 109 LEU A CA 1
ATOM 868 C C . LEU A 1 109 ? -2.116 -0.719 -12.585 1.00 80.12 109 LEU A C 1
ATOM 870 O O . LEU A 1 109 ? -1.574 -0.481 -13.668 1.00 80.12 109 LEU A O 1
ATOM 874 N N . LEU A 1 110 ? -2.721 -1.887 -12.347 1.00 78.56 110 LEU A N 1
ATOM 875 C CA . LEU A 1 110 ? -2.850 -2.957 -13.342 1.00 78.56 110 LEU A CA 1
ATOM 876 C C . LEU A 1 110 ? -3.705 -2.535 -14.551 1.00 78.56 110 LEU A C 1
ATOM 878 O O . LEU A 1 110 ? -3.301 -2.786 -15.687 1.00 78.56 110 LEU A O 1
ATOM 882 N N . THR A 1 111 ? -4.835 -1.854 -14.342 1.00 78.19 111 THR A N 1
ATOM 883 C CA . THR A 1 111 ? -5.749 -1.435 -15.427 1.00 78.19 111 THR A CA 1
ATOM 884 C C . THR A 1 111 ? -5.457 -0.065 -16.051 1.00 78.19 111 THR A C 1
ATOM 886 O O . THR A 1 111 ? -6.133 0.295 -17.006 1.00 78.19 111 THR A O 1
ATOM 889 N N . GLU A 1 112 ? -4.491 0.713 -15.544 1.00 77.38 112 GLU A N 1
ATOM 890 C CA . GLU A 1 112 ? -4.144 2.101 -15.967 1.00 77.38 112 GLU A CA 1
ATOM 891 C C . GLU A 1 112 ? -5.238 3.158 -15.773 1.00 77.38 112 GLU A C 1
ATOM 893 O O . GLU A 1 112 ? -4.963 4.356 -15.780 1.00 77.38 112 GLU A O 1
ATOM 898 N N . SER A 1 113 ? -6.477 2.736 -15.546 1.00 81.81 113 SER A N 1
ATOM 899 C CA . SER A 1 113 ? -7.593 3.583 -15.154 1.00 81.81 113 SER A CA 1
ATOM 900 C C . SER A 1 113 ? -7.883 3.450 -13.664 1.00 81.81 113 SER A C 1
ATOM 902 O O . SER A 1 113 ? -7.896 2.341 -13.124 1.00 81.81 113 SER A O 1
ATOM 904 N N . PHE A 1 114 ? -8.221 4.566 -13.016 1.00 81.31 114 PHE A N 1
ATOM 905 C CA . PHE A 1 114 ? -8.725 4.533 -11.647 1.00 81.31 114 PHE A CA 1
ATOM 906 C C . PHE A 1 114 ? -10.103 3.860 -11.597 1.00 81.31 114 PHE A C 1
ATOM 908 O O . PHE A 1 114 ? -11.069 4.353 -12.187 1.00 81.31 114 PHE A O 1
ATOM 915 N N . LEU A 1 115 ? -10.198 2.736 -10.883 1.00 85.00 115 LEU A N 1
ATOM 916 C CA . LEU A 1 115 ? -11.426 1.945 -10.779 1.00 85.00 115 LEU A CA 1
ATOM 917 C C . LEU A 1 115 ? -12.373 2.544 -9.731 1.00 85.00 115 LEU A C 1
ATOM 919 O O . LEU A 1 115 ? -12.465 2.069 -8.596 1.00 85.00 115 LEU A O 1
ATOM 923 N N . TRP A 1 116 ? -13.100 3.593 -10.126 1.00 82.25 116 TRP A N 1
ATOM 924 C CA . TRP A 1 116 ? -14.077 4.278 -9.271 1.00 82.25 116 TRP A CA 1
ATOM 925 C C . TRP A 1 116 ? -15.125 3.327 -8.683 1.00 82.25 116 TRP A C 1
ATOM 927 O O . TRP A 1 116 ? -15.469 3.444 -7.510 1.00 82.25 116 TRP A O 1
ATOM 937 N N . GLU A 1 117 ? -15.592 2.352 -9.463 1.00 85.81 117 GLU A N 1
ATOM 938 C CA . GLU A 1 117 ? -16.568 1.353 -9.012 1.00 85.81 117 GLU A CA 1
ATOM 939 C C . GLU A 1 117 ? -16.042 0.540 -7.822 1.00 85.81 117 GLU A C 1
ATOM 941 O O . GLU A 1 117 ? -16.721 0.395 -6.805 1.00 85.81 117 GLU A O 1
ATOM 946 N N . LEU A 1 118 ? -14.791 0.082 -7.908 1.00 85.44 118 LEU A N 1
ATOM 947 C CA . LEU A 1 118 ? -14.137 -0.720 -6.876 1.00 85.44 118 LEU A CA 1
ATOM 948 C C . LEU A 1 118 ? -13.891 0.115 -5.608 1.00 85.44 118 LEU A C 1
ATOM 950 O O . LEU A 1 118 ? -14.106 -0.364 -4.492 1.00 85.44 118 LEU A O 1
ATOM 954 N N . PHE A 1 119 ? -13.548 1.397 -5.774 1.00 87.06 119 PHE A N 1
ATOM 955 C CA . PHE A 1 119 ? -13.443 2.352 -4.670 1.00 87.06 119 PHE A CA 1
ATOM 956 C C . PHE A 1 119 ? -14.776 2.535 -3.924 1.00 87.06 119 PHE A C 1
ATOM 958 O O . PHE A 1 119 ? -14.809 2.450 -2.694 1.00 87.06 119 PHE A O 1
ATOM 965 N N . PHE A 1 120 ? -15.888 2.734 -4.642 1.00 87.44 120 PHE A N 1
ATOM 966 C CA . PHE A 1 120 ? -17.208 2.877 -4.016 1.00 87.44 120 PHE A CA 1
ATOM 967 C C . PHE A 1 120 ? -17.683 1.587 -3.341 1.00 87.44 120 PHE A C 1
ATOM 969 O O . PHE A 1 120 ? -18.256 1.652 -2.252 1.00 87.44 120 PHE A O 1
ATOM 976 N N . ILE A 1 121 ? -17.402 0.420 -3.931 1.00 88.19 121 ILE A N 1
ATOM 977 C CA . ILE A 1 121 ? -17.694 -0.879 -3.309 1.00 88.19 121 ILE A CA 1
ATOM 978 C C . ILE A 1 121 ? -16.943 -1.012 -1.981 1.00 88.19 121 ILE A C 1
ATOM 980 O O . ILE A 1 121 ? -17.543 -1.376 -0.972 1.00 88.19 121 ILE A O 1
ATOM 984 N N . ILE A 1 122 ? -15.658 -0.658 -1.939 1.00 88.31 122 ILE A N 1
ATOM 985 C CA . ILE A 1 122 ? -14.873 -0.694 -0.700 1.00 88.31 122 ILE A CA 1
ATOM 986 C C . ILE A 1 122 ? -15.403 0.292 0.339 1.00 88.31 122 ILE A C 1
ATOM 988 O O . ILE A 1 122 ? -15.495 -0.061 1.516 1.00 88.31 122 ILE A O 1
ATOM 992 N N . LEU A 1 123 ? -15.803 1.497 -0.074 1.00 87.56 123 LEU A N 1
ATOM 993 C CA . LEU A 1 123 ? -16.412 2.473 0.828 1.00 87.56 123 LEU A CA 1
ATOM 994 C C . LEU A 1 123 ? -17.699 1.918 1.456 1.00 87.56 123 LEU A C 1
ATOM 996 O O . LEU A 1 123 ? -17.904 2.041 2.665 1.00 87.56 123 LEU A O 1
ATOM 1000 N N . LEU A 1 124 ? -18.537 1.264 0.647 1.00 88.94 124 LEU A N 1
ATOM 1001 C CA . LEU A 1 124 ? -19.768 0.621 1.094 1.00 88.94 124 LEU A CA 1
ATOM 1002 C C . LEU A 1 124 ? -19.477 -0.537 2.057 1.00 88.94 124 LEU A C 1
ATOM 1004 O O . LEU A 1 124 ? -20.072 -0.599 3.130 1.00 88.94 124 LEU A O 1
ATOM 1008 N N . VAL A 1 125 ? -18.530 -1.417 1.723 1.00 87.31 125 VAL A N 1
ATOM 1009 C CA . VAL A 1 125 ? -18.118 -2.539 2.582 1.00 87.31 125 VAL A CA 1
ATOM 1010 C C . VAL A 1 125 ? -17.568 -2.032 3.916 1.00 87.31 125 VAL A C 1
ATOM 1012 O O . VAL A 1 125 ? -17.969 -2.524 4.972 1.00 87.31 125 VAL A O 1
ATOM 1015 N N . ALA A 1 126 ? -16.708 -1.011 3.901 1.00 87.00 126 ALA A N 1
ATOM 1016 C CA . ALA A 1 126 ? -16.170 -0.392 5.109 1.00 87.00 126 ALA A CA 1
ATOM 1017 C C . ALA A 1 126 ? -17.274 0.239 5.971 1.00 87.00 126 ALA A C 1
ATOM 1019 O O . ALA A 1 126 ? -17.241 0.130 7.201 1.00 87.00 126 ALA A O 1
ATOM 1020 N N . LEU A 1 127 ? -18.282 0.854 5.346 1.00 86.88 127 LEU A N 1
ATOM 1021 C CA . LEU A 1 127 ? -19.447 1.405 6.036 1.00 86.88 127 LEU A CA 1
ATOM 1022 C C . LEU A 1 127 ? -20.297 0.290 6.661 1.00 86.88 127 LEU A C 1
ATOM 1024 O O . LEU A 1 127 ? -20.601 0.359 7.852 1.00 86.88 127 LEU A O 1
ATOM 1028 N N . CYS A 1 128 ? -20.611 -0.769 5.910 1.00 85.94 128 CYS A N 1
ATOM 1029 C CA . CYS A 1 128 ? -21.345 -1.937 6.401 1.00 85.94 128 CYS A CA 1
ATOM 1030 C C . CYS A 1 128 ? -20.627 -2.622 7.570 1.00 85.94 128 CYS A C 1
ATOM 1032 O O . CYS A 1 128 ? -21.264 -2.908 8.583 1.00 85.94 128 CYS A O 1
ATOM 1034 N N . LEU A 1 129 ? -19.309 -2.828 7.479 1.00 84.12 129 LEU A N 1
ATOM 1035 C CA . LEU A 1 129 ? -18.495 -3.377 8.570 1.00 84.12 129 LEU A CA 1
ATOM 1036 C C . LEU A 1 129 ? -18.544 -2.480 9.809 1.00 84.12 129 LEU A C 1
ATOM 1038 O O . LEU A 1 129 ? -18.746 -2.964 10.923 1.00 84.12 129 LEU A O 1
ATOM 1042 N N . SER A 1 130 ? -18.420 -1.167 9.621 1.00 83.06 130 SER A N 1
ATOM 1043 C CA . SER A 1 130 ? -18.423 -0.206 10.727 1.00 83.06 130 SER A CA 1
ATOM 1044 C C . SER A 1 130 ? -19.774 -0.144 11.437 1.00 83.06 130 SER A C 1
ATOM 1046 O O . SER A 1 130 ? -19.836 -0.082 12.667 1.00 83.06 130 SER A O 1
ATOM 1048 N N . VAL A 1 131 ? -20.870 -0.190 10.675 1.00 81.38 131 VAL A N 1
ATOM 1049 C CA . VAL A 1 131 ? -22.236 -0.227 11.212 1.00 81.38 131 VAL A CA 1
ATOM 1050 C C . VAL A 1 131 ? -22.503 -1.571 11.886 1.00 81.38 131 VAL A C 1
ATOM 1052 O O . VAL A 1 131 ? -22.965 -1.597 13.026 1.00 81.38 131 VAL A O 1
ATOM 1055 N N . GLY A 1 132 ? -22.143 -2.681 11.238 1.00 78.50 132 GLY A N 1
ATOM 1056 C CA . GLY A 1 132 ? -22.282 -4.030 11.778 1.00 78.50 132 GLY A CA 1
ATOM 1057 C C . GLY A 1 132 ? -21.572 -4.173 13.121 1.00 78.50 132 GLY A C 1
ATOM 1058 O O . GLY A 1 132 ? -22.199 -4.525 14.116 1.00 78.50 132 GLY A O 1
ATOM 1059 N N . MET A 1 133 ? -20.298 -3.792 13.209 1.00 73.12 133 MET A N 1
ATOM 1060 C CA . MET A 1 133 ? -19.546 -3.848 14.466 1.00 73.12 133 MET A CA 1
ATOM 1061 C C . MET A 1 133 ? -20.146 -2.959 15.567 1.00 73.12 133 MET A C 1
ATOM 1063 O O . MET A 1 133 ? -20.090 -3.330 16.740 1.00 73.12 133 MET A O 1
ATOM 1067 N N . ARG A 1 134 ? -20.786 -1.832 15.222 1.00 71.25 134 ARG A N 1
ATOM 1068 C CA . ARG A 1 134 ? -21.504 -0.982 16.189 1.00 71.25 134 ARG A CA 1
ATOM 1069 C C . ARG A 1 134 ? -22.729 -1.686 16.784 1.00 71.25 134 ARG A C 1
ATOM 1071 O O . ARG A 1 134 ? -22.973 -1.547 17.981 1.00 71.25 134 ARG A O 1
ATOM 1078 N N . PHE A 1 135 ? -23.475 -2.446 15.981 1.00 66.62 135 PHE A N 1
ATOM 1079 C CA . PHE A 1 135 ? -24.611 -3.248 16.453 1.00 66.62 135 PHE A CA 1
ATOM 1080 C C . PHE A 1 135 ? -24.155 -4.499 17.220 1.00 66.62 135 PHE A C 1
ATOM 1082 O O . PHE A 1 135 ? -24.658 -4.773 18.310 1.00 66.62 135 PHE A O 1
ATOM 1089 N N . TYR A 1 136 ? -23.150 -5.213 16.707 1.00 62.78 136 TYR A N 1
ATOM 1090 C CA . TYR A 1 136 ? -22.619 -6.432 17.325 1.00 62.78 136 TYR A CA 1
ATOM 1091 C C . TYR A 1 136 ? -21.886 -6.175 18.647 1.00 62.78 136 TYR A C 1
ATOM 1093 O O . TYR A 1 136 ? -21.965 -7.011 19.546 1.00 62.78 136 TYR A O 1
ATOM 1101 N N . SER A 1 137 ? -21.270 -4.999 18.830 1.00 57.59 137 SER A N 1
ATOM 1102 C CA . SER A 1 137 ? -20.651 -4.595 20.103 1.00 57.59 137 SER A CA 1
ATOM 1103 C C . SER A 1 137 ? -21.628 -4.588 21.288 1.00 57.59 137 SER A C 1
ATOM 1105 O O . SER A 1 137 ? -21.170 -4.631 22.428 1.00 57.59 137 SER A O 1
ATOM 1107 N N . LYS A 1 138 ? -22.946 -4.509 21.049 1.00 55.12 138 LYS A N 1
ATOM 1108 C CA . LYS A 1 138 ? -23.976 -4.608 22.096 1.00 55.12 138 LYS A CA 1
ATOM 1109 C C . LYS A 1 138 ? -24.501 -6.031 22.319 1.00 55.12 138 LYS A C 1
ATOM 1111 O O . LYS A 1 138 ? -25.089 -6.276 23.365 1.00 55.12 138 LYS A O 1
ATOM 1116 N N . LEU A 1 139 ? -24.333 -6.939 21.356 1.00 48.84 139 LEU A N 1
ATOM 1117 C CA . LEU A 1 139 ? -25.012 -8.243 21.327 1.00 48.84 139 LEU A CA 1
ATOM 1118 C C . LEU A 1 139 ? -24.103 -9.427 21.663 1.00 48.84 139 LEU A C 1
ATOM 1120 O O . LEU A 1 139 ? -24.591 -10.432 22.169 1.00 48.84 139 LEU A O 1
ATOM 1124 N N . MET A 1 140 ? -22.800 -9.331 21.407 1.00 44.50 140 MET A N 1
ATOM 1125 C CA . MET A 1 140 ? -21.868 -10.428 21.658 1.00 44.50 140 MET A CA 1
ATOM 1126 C C . MET A 1 140 ? -20.537 -9.869 22.151 1.00 44.50 140 MET A C 1
ATOM 1128 O O . MET A 1 140 ? -19.865 -9.142 21.414 1.00 44.50 140 MET A O 1
ATOM 1132 N N . PRO A 1 141 ? -20.107 -10.197 23.379 1.00 44.50 141 PRO A N 1
ATOM 1133 C CA . PRO A 1 141 ? -18.749 -9.902 23.769 1.00 44.50 141 PRO A CA 1
ATOM 1134 C C . PRO A 1 141 ? -17.863 -10.828 22.926 1.00 44.50 141 PRO A C 1
ATOM 1136 O O . PRO A 1 141 ? -18.110 -12.030 22.833 1.00 44.50 141 PRO A O 1
ATOM 1139 N N . VAL A 1 142 ? -16.861 -10.261 22.255 1.00 50.00 142 VAL A N 1
ATOM 1140 C CA . VAL A 1 142 ? -15.873 -10.949 21.405 1.00 50.00 142 VAL A CA 1
ATOM 1141 C C . VAL A 1 142 ? -14.979 -11.844 22.281 1.00 50.00 142 VAL A C 1
ATOM 1143 O O . VAL A 1 142 ? -13.780 -11.622 22.416 1.00 50.00 142 VAL A O 1
ATOM 1146 N N . ILE A 1 143 ? -15.578 -12.817 22.964 1.00 47.72 143 ILE A N 1
ATOM 1147 C CA . ILE A 1 143 ? -14.955 -13.706 23.948 1.00 47.72 143 ILE A CA 1
ATOM 1148 C C . ILE A 1 143 ? -14.611 -15.042 23.286 1.00 47.72 143 ILE A C 1
ATOM 1150 O O . ILE A 1 143 ? -13.608 -15.646 23.640 1.00 47.72 143 ILE A O 1
ATOM 1154 N N . CYS A 1 144 ? -15.343 -15.471 22.253 1.00 45.41 144 CYS A N 1
ATOM 1155 C CA . CYS A 1 144 ? -15.092 -16.776 21.635 1.00 45.41 144 CYS A CA 1
ATOM 1156 C C . CYS A 1 144 ? -13.777 -16.815 20.821 1.00 45.41 144 CYS A C 1
ATOM 1158 O O . CYS A 1 144 ? -12.963 -17.711 21.016 1.00 45.41 144 CYS A O 1
ATOM 1160 N N . PHE A 1 145 ? -13.479 -15.794 20.004 1.00 44.84 145 PHE A N 1
ATOM 1161 C CA . PHE A 1 145 ? -12.207 -15.737 19.255 1.00 44.84 145 PHE A CA 1
ATOM 1162 C C . PHE A 1 145 ? -10.996 -15.306 20.100 1.00 44.84 145 PHE A C 1
ATOM 1164 O O . PHE A 1 145 ? -9.855 -15.565 19.725 1.00 44.84 145 PHE A O 1
ATOM 1171 N N . THR A 1 146 ? -11.217 -14.652 21.245 1.00 46.44 146 THR A N 1
ATOM 1172 C CA . THR A 1 146 ? -10.136 -14.188 22.132 1.00 46.44 146 THR A CA 1
ATOM 1173 C C . THR A 1 146 ? -9.753 -15.197 23.219 1.00 46.44 146 THR A C 1
ATOM 1175 O O . THR A 1 146 ? -8.752 -14.977 23.901 1.00 46.44 146 THR A O 1
ATOM 1178 N N . GLN A 1 147 ? -10.494 -16.304 23.363 1.00 47.12 147 GLN A N 1
ATOM 1179 C CA . GLN A 1 147 ? -10.206 -17.367 24.334 1.00 47.12 147 GLN A CA 1
ATOM 1180 C C . GLN A 1 147 ? -9.077 -18.322 23.912 1.00 47.12 147 GLN A C 1
ATOM 1182 O O . GLN A 1 147 ? -8.480 -18.955 24.782 1.00 47.12 147 GLN A O 1
ATOM 1187 N N . LEU A 1 148 ? -8.692 -18.380 22.629 1.00 52.25 148 LEU A N 1
ATOM 1188 C CA . LEU A 1 148 ? -7.439 -19.036 22.241 1.00 52.25 148 LEU A CA 1
ATOM 1189 C C . LEU A 1 148 ? -6.256 -18.114 22.573 1.00 52.25 148 LEU A C 1
ATOM 1191 O O . LEU A 1 148 ? -5.862 -17.250 21.784 1.00 52.25 148 LEU A O 1
ATOM 1195 N N . SER A 1 149 ? -5.660 -18.320 23.748 1.00 52.53 149 SER A N 1
ATOM 1196 C CA . SER A 1 149 ? -4.461 -17.609 24.224 1.00 52.53 149 SER A CA 1
ATOM 1197 C C . SER A 1 149 ? -3.303 -17.635 23.213 1.00 52.53 149 SER A C 1
ATOM 1199 O O . SER A 1 149 ? -2.540 -16.672 23.116 1.00 52.53 149 SER A O 1
ATOM 1201 N N . TRP A 1 150 ? -3.221 -18.699 22.410 1.00 53.56 150 TRP A N 1
ATOM 1202 C CA . TRP A 1 150 ? -2.234 -18.874 21.347 1.00 53.56 150 TRP A CA 1
ATOM 1203 C C . TRP A 1 150 ? -2.481 -17.956 20.139 1.00 53.56 150 TRP A C 1
ATOM 1205 O O . TRP A 1 150 ? -1.570 -17.258 19.690 1.00 53.56 150 TRP A O 1
ATOM 1215 N N . VAL A 1 151 ? -3.732 -17.867 19.669 1.00 54.06 151 VAL A N 1
ATOM 1216 C CA . VAL A 1 151 ? -4.111 -16.991 18.548 1.00 54.06 151 VAL A CA 1
ATOM 1217 C C . VAL A 1 151 ? -3.951 -15.530 18.948 1.00 54.06 151 VAL A C 1
ATOM 1219 O O . VAL A 1 151 ? -3.376 -14.764 18.191 1.00 54.06 151 VAL A O 1
ATOM 1222 N N . ARG A 1 152 ? -4.330 -15.121 20.164 1.00 56.44 152 ARG A N 1
ATOM 1223 C CA . ARG A 1 152 ? -4.117 -13.729 20.607 1.00 56.44 152 ARG A CA 1
ATOM 1224 C C . ARG A 1 152 ? -2.635 -13.322 20.595 1.00 56.44 152 ARG A C 1
ATOM 1226 O O . ARG A 1 152 ? -2.335 -12.166 20.307 1.00 56.44 152 ARG A O 1
ATOM 1233 N N . ARG A 1 153 ? -1.718 -14.249 20.900 1.00 61.56 153 ARG A N 1
ATOM 1234 C CA . ARG A 1 153 ? -0.276 -13.967 20.980 1.00 61.56 153 ARG A CA 1
ATOM 1235 C C . ARG A 1 153 ? 0.416 -13.947 19.615 1.00 61.56 153 ARG A C 1
ATOM 1237 O O . ARG A 1 153 ? 1.348 -13.169 19.446 1.00 61.56 153 ARG A O 1
ATOM 1244 N N . HIS A 1 154 ? -0.051 -14.748 18.655 1.00 68.19 154 HIS A N 1
ATOM 1245 C CA . HIS A 1 154 ? 0.586 -14.883 17.338 1.00 68.19 154 HIS A CA 1
ATOM 1246 C C . HIS A 1 154 ? -0.217 -14.304 16.167 1.00 68.19 154 HIS A C 1
ATOM 1248 O O . HIS A 1 154 ? 0.352 -14.123 15.097 1.00 68.19 154 HIS A O 1
ATOM 1254 N N . CYS A 1 155 ? -1.496 -13.956 16.339 1.00 68.38 155 CYS A N 1
ATOM 1255 C CA . CYS A 1 155 ? -2.346 -13.431 15.263 1.00 68.38 155 CYS A CA 1
ATOM 1256 C C . CYS A 1 155 ? -1.759 -12.162 14.642 1.00 68.38 155 CYS A C 1
ATOM 1258 O O . CYS A 1 155 ? -1.671 -12.072 13.424 1.00 68.38 155 CYS A O 1
ATOM 1260 N N . PHE A 1 156 ? -1.260 -11.230 15.458 1.00 66.81 156 PHE A N 1
ATOM 1261 C CA . PHE A 1 156 ? -0.611 -10.024 14.942 1.00 66.81 156 PHE A CA 1
ATOM 1262 C C . PHE A 1 156 ? 0.604 -10.361 14.063 1.00 66.81 156 PHE A C 1
ATOM 1264 O O . PHE A 1 156 ? 0.718 -9.859 12.951 1.00 66.81 156 PHE A O 1
ATOM 1271 N N . THR A 1 157 ? 1.460 -11.285 14.507 1.00 75.25 157 THR A N 1
ATOM 1272 C CA . THR A 1 157 ? 2.625 -11.744 13.735 1.00 75.25 157 THR A CA 1
ATOM 1273 C C . THR A 1 157 ? 2.223 -12.467 12.449 1.00 75.25 157 THR A C 1
ATOM 1275 O O . THR A 1 157 ? 2.813 -12.213 11.406 1.00 75.25 157 THR A O 1
ATOM 1278 N N . ILE A 1 158 ? 1.205 -13.330 12.498 1.00 78.12 158 ILE A N 1
ATOM 1279 C CA . ILE A 1 158 ? 0.694 -14.066 11.332 1.00 78.12 158 ILE A CA 1
ATOM 1280 C C . ILE A 1 158 ? 0.120 -13.096 10.295 1.00 78.12 158 ILE A C 1
ATOM 1282 O O . ILE A 1 158 ? 0.444 -13.207 9.117 1.00 78.12 158 ILE A O 1
ATOM 1286 N N . VAL A 1 159 ? -0.681 -12.120 10.730 1.00 77.69 159 VAL A N 1
ATOM 1287 C CA . VAL A 1 159 ? -1.246 -11.087 9.852 1.00 77.69 159 VAL A CA 1
ATOM 1288 C C . VAL A 1 159 ? -0.130 -10.267 9.204 1.00 77.69 159 VAL A C 1
ATOM 1290 O O . VAL A 1 159 ? -0.151 -10.064 7.996 1.00 77.69 159 VAL A O 1
ATOM 1293 N N . MET A 1 160 ? 0.881 -9.856 9.972 1.00 77.44 160 MET A N 1
ATOM 1294 C CA . MET A 1 160 ? 2.025 -9.106 9.443 1.00 77.44 160 MET A CA 1
ATOM 1295 C C . MET A 1 160 ? 2.847 -9.903 8.424 1.00 77.44 160 MET A 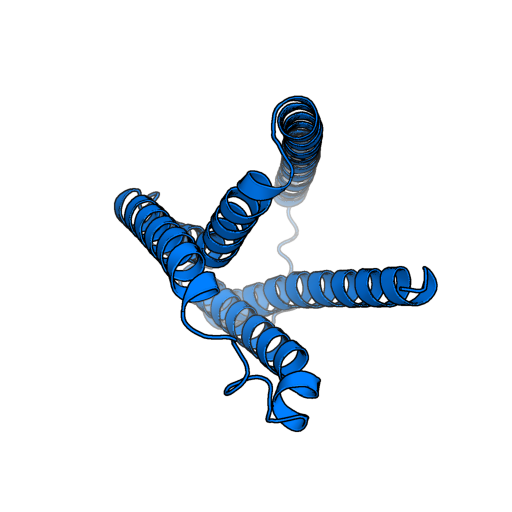C 1
ATOM 1297 O O . MET A 1 160 ? 3.198 -9.382 7.371 1.00 77.44 160 MET A O 1
ATOM 1301 N N . ILE A 1 161 ? 3.123 -11.180 8.692 1.00 83.38 161 ILE A N 1
ATOM 1302 C CA . ILE A 1 161 ? 3.817 -12.048 7.730 1.00 83.38 161 ILE A CA 1
ATOM 1303 C C . ILE A 1 161 ? 2.971 -12.238 6.467 1.00 83.38 161 ILE A C 1
ATOM 1305 O O . ILE A 1 161 ? 3.499 -12.144 5.361 1.00 83.38 161 ILE A O 1
ATOM 1309 N N . GLY A 1 162 ? 1.662 -12.455 6.618 1.00 83.88 162 GLY A N 1
ATOM 1310 C CA . GLY A 1 162 ? 0.738 -12.573 5.491 1.00 83.88 162 GLY A CA 1
ATOM 1311 C C . GLY A 1 162 ? 0.755 -11.333 4.598 1.00 83.88 162 GLY A C 1
ATOM 1312 O O . GLY A 1 162 ? 0.842 -11.461 3.380 1.00 83.88 162 GLY A O 1
ATOM 1313 N N . PHE A 1 163 ? 0.767 -10.139 5.195 1.00 82.56 163 PHE A N 1
ATOM 1314 C CA . PHE A 1 163 ? 0.894 -8.883 4.458 1.00 82.56 163 PHE A CA 1
ATOM 1315 C C . PHE A 1 163 ? 2.237 -8.741 3.740 1.00 82.56 163 PHE A C 1
ATOM 1317 O O . PHE A 1 163 ? 2.249 -8.328 2.585 1.00 82.56 163 PHE A O 1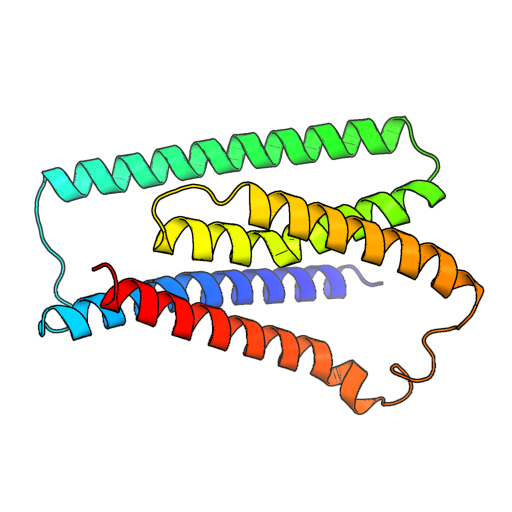
ATOM 1324 N N . ILE A 1 164 ? 3.353 -9.110 4.375 1.00 85.44 164 ILE A N 1
ATOM 1325 C CA . ILE A 1 164 ? 4.666 -9.116 3.708 1.00 85.44 164 ILE A CA 1
ATOM 1326 C C . ILE A 1 164 ? 4.629 -10.006 2.465 1.00 85.44 164 ILE A C 1
ATOM 1328 O O . ILE A 1 164 ? 5.010 -9.563 1.385 1.00 85.44 164 ILE A O 1
ATOM 1332 N N . ILE A 1 165 ? 4.149 -11.244 2.610 1.00 86.25 165 ILE A N 1
ATOM 1333 C CA . ILE A 1 165 ? 4.100 -12.205 1.503 1.00 86.25 165 ILE A CA 1
ATOM 1334 C C . ILE A 1 165 ? 3.208 -11.675 0.378 1.00 86.25 165 ILE A C 1
ATOM 1336 O O . ILE A 1 165 ? 3.607 -11.719 -0.783 1.00 86.25 165 ILE A O 1
ATOM 1340 N N . TYR A 1 166 ? 2.037 -11.135 0.725 1.00 86.69 166 TYR A N 1
ATOM 1341 C CA . TYR A 1 166 ? 1.116 -10.529 -0.231 1.00 86.69 166 TYR A CA 1
ATOM 1342 C C . TYR A 1 166 ? 1.789 -9.415 -1.041 1.00 86.69 166 TYR A C 1
ATOM 1344 O O . TYR A 1 166 ? 1.848 -9.503 -2.266 1.00 86.69 166 TYR A O 1
ATOM 1352 N N . PHE A 1 167 ? 2.358 -8.410 -0.365 1.00 83.25 167 PHE A N 1
ATOM 1353 C CA . PHE A 1 167 ? 2.972 -7.265 -1.035 1.00 83.25 167 PHE A CA 1
ATOM 1354 C C . PHE A 1 167 ? 4.202 -7.660 -1.860 1.00 83.25 167 PHE A C 1
ATOM 1356 O O . PHE A 1 167 ? 4.396 -7.124 -2.944 1.00 83.25 167 PHE A O 1
ATOM 1363 N N . PHE A 1 168 ? 5.018 -8.609 -1.396 1.00 87.25 168 PHE A N 1
ATOM 1364 C CA . PHE A 1 168 ? 6.209 -9.049 -2.133 1.00 87.25 168 PHE A CA 1
ATOM 1365 C C . PHE A 1 168 ? 5.843 -9.803 -3.410 1.00 87.25 168 PHE A C 1
ATOM 1367 O O . PHE A 1 168 ? 6.364 -9.493 -4.481 1.00 87.25 168 PHE A O 1
ATOM 1374 N N . ILE A 1 169 ? 4.920 -10.764 -3.311 1.00 86.94 169 ILE A N 1
ATOM 1375 C CA . ILE A 1 169 ? 4.427 -11.511 -4.472 1.00 86.94 169 ILE A CA 1
ATOM 1376 C C . ILE A 1 169 ? 3.763 -10.553 -5.463 1.00 86.94 169 ILE A C 1
ATOM 1378 O O . ILE A 1 169 ? 4.019 -10.632 -6.663 1.00 86.94 169 ILE A O 1
ATOM 1382 N N . PHE A 1 170 ? 2.950 -9.620 -4.968 1.00 82.75 170 PHE A N 1
ATOM 1383 C CA . PHE A 1 170 ? 2.292 -8.632 -5.809 1.00 82.75 170 PHE A CA 1
ATOM 1384 C C . PHE A 1 170 ? 3.303 -7.745 -6.543 1.00 82.75 170 PHE A C 1
ATOM 1386 O O . PHE A 1 170 ? 3.242 -7.638 -7.764 1.00 82.75 170 PHE A O 1
ATOM 1393 N N . SER A 1 171 ? 4.278 -7.166 -5.835 1.00 82.44 171 SER A N 1
ATOM 1394 C CA . SER A 1 171 ? 5.323 -6.344 -6.453 1.00 82.44 171 SER A CA 1
ATOM 1395 C C . SER A 1 171 ? 6.094 -7.094 -7.535 1.00 82.44 171 SER A C 1
ATOM 1397 O O . SER A 1 171 ? 6.351 -6.527 -8.595 1.00 82.44 171 SER A O 1
ATOM 1399 N N . PHE A 1 172 ? 6.396 -8.374 -7.312 1.00 83.12 172 PHE A N 1
ATOM 1400 C CA . PHE A 1 172 ? 7.015 -9.230 -8.320 1.00 83.12 172 PHE A CA 1
ATOM 1401 C C . PHE A 1 172 ? 6.135 -9.405 -9.563 1.00 83.12 172 PHE A C 1
ATOM 1403 O O . PHE A 1 172 ? 6.617 -9.241 -10.683 1.00 83.12 172 PHE A O 1
ATOM 1410 N N . PHE A 1 173 ? 4.838 -9.675 -9.386 1.00 83.06 173 PHE A N 1
ATOM 1411 C CA . PHE A 1 173 ? 3.907 -9.783 -10.509 1.00 83.06 173 PHE A CA 1
ATOM 1412 C C . PHE A 1 173 ? 3.748 -8.475 -11.276 1.00 83.06 173 PHE A C 1
ATOM 1414 O O . PHE A 1 173 ? 3.713 -8.516 -12.502 1.00 83.06 173 PHE A O 1
ATOM 1421 N N . VAL A 1 174 ? 3.695 -7.326 -10.595 1.00 81.31 174 VAL A N 1
ATOM 1422 C CA . VAL A 1 174 ? 3.659 -6.025 -11.277 1.00 81.31 174 VAL A CA 1
ATOM 1423 C C . VAL A 1 174 ? 4.920 -5.838 -12.117 1.00 81.31 174 VAL A C 1
ATOM 1425 O O . VAL A 1 174 ? 4.796 -5.501 -13.288 1.00 81.31 174 VAL A O 1
ATOM 1428 N N . GLY A 1 175 ? 6.102 -6.139 -11.570 1.00 74.81 175 GLY A N 1
ATOM 1429 C CA . GLY A 1 175 ? 7.363 -6.034 -12.310 1.00 74.81 175 GLY A CA 1
ATOM 1430 C C . GLY A 1 175 ? 7.453 -6.962 -13.529 1.00 74.81 175 GLY A C 1
ATOM 1431 O O . GLY A 1 175 ? 8.106 -6.611 -14.504 1.00 74.81 175 GLY A O 1
ATOM 1432 N N . ILE A 1 176 ? 6.788 -8.124 -13.508 1.00 80.12 176 ILE A N 1
ATOM 1433 C CA . ILE A 1 176 ? 6.697 -9.015 -14.680 1.00 80.12 176 ILE A CA 1
ATOM 1434 C C . ILE A 1 176 ? 5.667 -8.513 -15.690 1.00 80.12 176 ILE A C 1
ATOM 1436 O O . ILE A 1 176 ? 5.910 -8.528 -16.891 1.00 80.12 176 ILE A O 1
ATOM 1440 N N . TYR A 1 177 ? 4.475 -8.153 -15.221 1.00 74.25 177 TYR A N 1
ATOM 1441 C CA . TYR A 1 177 ? 3.344 -7.864 -16.099 1.00 74.25 177 TYR A CA 1
ATOM 1442 C C . TYR A 1 177 ? 3.473 -6.488 -16.763 1.00 74.25 177 TYR A C 1
ATOM 1444 O O . TYR A 1 177 ? 2.956 -6.278 -17.859 1.00 74.25 177 TYR A O 1
ATOM 1452 N N . LYS A 1 178 ? 4.151 -5.554 -16.089 1.00 63.28 178 LYS A N 1
ATOM 1453 C CA . LYS A 1 178 ? 4.425 -4.192 -16.551 1.00 63.28 178 LYS A CA 1
ATOM 1454 C C . LYS A 1 178 ? 5.814 -3.753 -16.077 1.00 63.28 178 LYS A C 1
ATOM 1456 O O . LYS A 1 178 ? 5.919 -3.140 -15.013 1.00 63.28 178 LYS A O 1
ATOM 1461 N N . PRO A 1 179 ? 6.864 -4.106 -16.826 1.00 55.34 179 PRO A N 1
ATOM 1462 C CA . PRO A 1 179 ? 8.233 -3.789 -16.455 1.00 55.34 179 PRO A CA 1
ATOM 1463 C C . PRO A 1 179 ? 8.607 -2.311 -16.650 1.00 55.34 179 PRO A C 1
ATOM 1465 O O . PRO A 1 179 ? 8.061 -1.666 -17.575 1.00 55.34 179 PRO A O 1
#

Solvent-accessible surface area (backbone atoms only — not comparable to full-atom values): 9795 Å² total; per-residue (Å²): 134,59,69,68,61,54,53,53,51,52,51,53,50,51,54,46,52,49,51,44,56,52,46,23,53,51,28,20,44,46,15,29,18,65,59,72,72,46,66,66,86,69,73,87,87,47,78,68,53,54,55,52,53,51,50,52,52,54,52,50,52,52,50,51,54,52,54,51,52,52,52,52,52,50,51,53,55,48,66,73,73,53,64,78,78,62,52,55,50,55,51,46,28,52,50,42,42,62,68,51,45,59,59,47,52,54,52,17,64,75,66,75,46,82,51,60,68,60,47,51,50,46,51,49,51,22,48,51,52,33,52,48,52,61,57,42,68,78,73,53,79,80,51,77,80,57,64,42,67,66,52,66,71,42,44,66,59,51,54,52,52,50,50,44,53,51,48,29,55,47,27,20,49,45,13,46,78,59,104

Organism: Salmonella enterica (NCBI:txid28901)

Radius of gyration: 20.51 Å; Cα contacts (8 Å, |Δi|>4): 81; chains: 1; bounding box: 48×39×50 Å

Sequence (179 aa):
MSDDSIIKNSSMLLAYLGGLGWGSAYFYGWGVSAYYGFPWWYVGVGPDNIARSLFHAISLMAIFIIAWGVGILLFFLVKQKARIHDLSFLRLFLAAVLFFIPIVIEFSLLT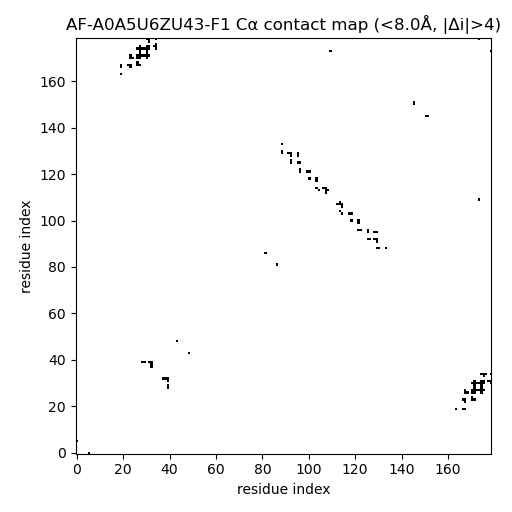ESFLWELFFIILLVALCLSVGMRFYSKLMPVICFTQLSWVRRHCFTIVMIGFIIYFFIFSFFVGIYKP

Mean predicted aligned error: 12.43 Å

Foldseek 3Di:
DDPVVVVVVVVVVVVLVVCLVVLLVQLLLVLLCVQVVHDSPDDDDDPVVVVVVVVVVVVVVVVVVVVVVVVVVVVVVCVVPDDPVVVQLVVQLVVQLVVCVVVQVLVCLVVVHRPVVSSVVSNVVSNVVSVVCVVVVVPDDPCPQVVPVPCVVCVVVVVSVVSSVVSSVSSSVCSNSPD

Secondary structure (DSSP, 8-state):
--HHHHHHHHHHHHHHHHHHHHHHHHHHHHHHHHHHTS-TT-----HHHHHHHHHHHHHHHHHHHHHHHHHHHHHHHHHHH--TTTHHHHHHHHHHHHHHHHHHHHHHHHHSS--HHHHHHHHHHHHHHHHHHHHHHHH--TTTTT--HHHHHHHHHHHHHHHHHHHHHHHHHHHHH--